Protein AF-A0A158R1Z3-F1 (afdb_monomer)

Secondary structure (DSSP, 8-state):
-PPPEETTPBPSS-S-SSEEEES----SGGGS--EEETTEEE-SS--HHHHHHHHHTTT-EEEEETB-TTSBB--EE--HHHHHHHHHHHHHHHHTSBSPPPGGGEEEEEEEEE-SS-TT-PPPP----------------PPPP-------------------------EEEEEEEE---TTPPTT---B-TTS--EEEETTEEEEPPHHHHHHHHH-GGG--

pLDDT: mean 70.3, std 24.37, range [23.16, 95.69]

Solvent-accessible surface area (backbone atoms only — not comparable to full-atom values): 13816 Å² total; per-residue (Å²): 134,82,85,78,45,47,42,74,39,68,55,99,60,70,73,32,66,47,33,43,56,30,82,64,86,40,35,36,70,89,66,51,71,80,45,75,57,90,94,44,81,43,63,97,67,78,33,46,36,50,54,52,20,3,20,67,56,42,83,8,31,34,39,37,28,19,20,42,89,87,30,36,30,60,29,38,73,40,44,72,68,56,51,53,51,50,53,49,49,43,50,53,35,38,63,52,18,44,63,60,62,62,67,88,37,57,46,78,46,78,43,67,35,45,45,86,91,51,73,81,77,56,77,77,76,83,76,70,83,80,74,93,74,86,84,86,88,88,85,90,82,86,84,83,89,76,90,80,84,81,88,83,85,93,90,86,80,89,78,87,92,79,87,84,87,81,92,71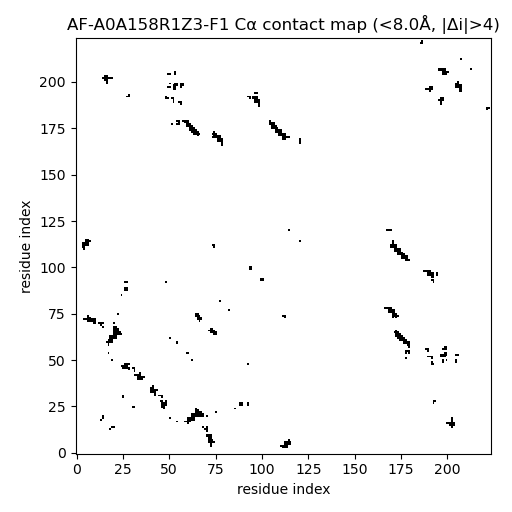,57,51,26,28,26,39,40,37,39,37,60,51,61,99,80,63,71,75,74,74,66,42,19,20,70,84,69,48,40,26,30,54,53,95,48,36,76,41,72,62,52,71,70,58,54,51,46,61,77,64,46,75,86,58,76,120

Nearest PDB structures (foldseek):
  7lrd-assembly1_A  TM=6.005E-01  e=4.348E-05  Homo sapiens
  7eg0-assembly1_B  TM=5.518E-01  e=1.571E-03  Homo sapiens
  7dpi-assembly1_D  TM=2.329E-01  e=2.187E+00  Plasmodium falciparum

Radius of gyration: 22.52 Å; Cα contacts (8 Å, |Δi|>4): 328; chains: 1; bounding box: 66×54×53 Å

Sequence (224 aa):
MSEVLIAGSRCSSDENELIEFKMHLKNSLNEVPRRRDGNVVVRHMQPLSQTICAFLNTDGGRIYIGVEDSGIVRGIPLTHSMKEHYLASLSECLYLFDPKVPPELIQVAFLTVKDPNDPDKRPIPQFSSYTDEENGVIARGQEPLFHTSRRTSTLMTQIPNYLFFSANSITSLVHKSAFVLPNREKGVLYRNDEGLVYFRRHGSNKMMPLSDLLAHYSTPYLRR

Foldseek 3Di:
DDDAAAAQDADPDAFWLAEAEEADLAADPVSFDWDDDPPDTDTPDDHCLLVQLQQLQDQWHKYKHQADNRRGHHFDFDDPVRVVVSVVSNQVQQCLKVVRDDPVQKDKDWHFYDYPVCNVLDDDDPPDDDDDDDDDDDDDDDDDDDDDDDDDDDDDDDDDDDDDDDDRGGRIIMMMTRHDDPPPQFLDRMATSVRWHWHRDGSDIDTDDPVRVVVSVVDPVRPD

InterPro domains:
  IPR007421 Schlafen, AlbA_2 domain [PF04326] (15-110)
  IPR029684 Schlafen family [PTHR12155] (8-204)
  IPR038461 Schlafen, AlbA_2 domain superfamily [G3DSA:3.30.950.30] (2-114)

Organism: Nippostrongylus brasiliensis (NCBI:txid27835)

Structure (mmCIF, N/CA/C/O backbone):
data_AF-A0A158R1Z3-F1
#
_entry.id   AF-A0A158R1Z3-F1
#
loop_
_atom_site.group_PDB
_atom_site.id
_atom_site.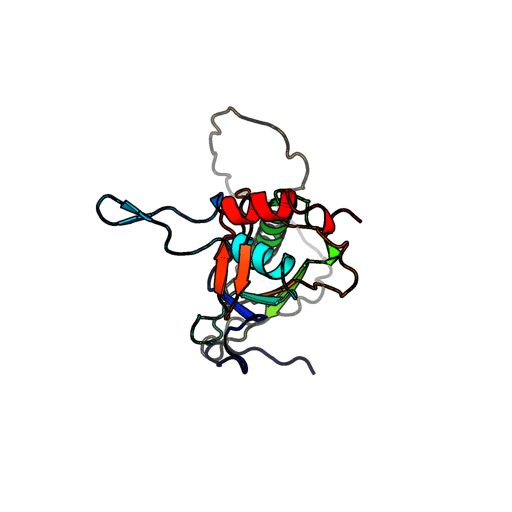type_symbol
_atom_site.label_atom_id
_atom_site.label_alt_id
_atom_site.label_comp_id
_atom_site.label_asym_id
_atom_site.label_entity_id
_atom_site.label_seq_id
_atom_site.pdbx_PDB_ins_code
_atom_site.Cartn_x
_atom_site.Cartn_y
_atom_site.Cartn_z
_atom_site.occupancy
_atom_site.B_iso_or_equiv
_atom_site.auth_seq_id
_atom_site.auth_comp_id
_atom_site.auth_asym_id
_atom_site.auth_atom_id
_atom_site.pdbx_PDB_model_num
ATOM 1 N N . MET A 1 1 ? 24.813 -15.825 -2.733 1.00 33.16 1 MET A N 1
ATOM 2 C CA . MET A 1 1 ? 24.590 -15.134 -4.022 1.00 33.16 1 MET A CA 1
ATOM 3 C C . MET A 1 1 ? 23.228 -14.471 -3.938 1.00 33.16 1 MET A C 1
ATOM 5 O O . MET A 1 1 ? 22.320 -15.119 -3.437 1.00 33.16 1 MET A O 1
ATOM 9 N N . SER A 1 2 ? 23.085 -13.208 -4.336 1.00 46.97 2 SER A N 1
ATOM 10 C CA . SER A 1 2 ? 21.768 -12.572 -4.444 1.00 46.97 2 SER A CA 1
ATOM 11 C C . SER A 1 2 ? 21.090 -13.023 -5.737 1.00 46.97 2 SER A C 1
ATOM 13 O O . SER A 1 2 ? 21.695 -12.949 -6.807 1.00 46.97 2 SER A O 1
ATOM 15 N N . GLU A 1 3 ? 19.846 -13.492 -5.645 1.00 58.19 3 GLU A N 1
ATOM 16 C CA . GLU A 1 3 ? 19.035 -13.745 -6.835 1.00 58.19 3 GLU A CA 1
ATOM 17 C C . GLU A 1 3 ? 18.779 -12.427 -7.571 1.00 58.19 3 GLU A C 1
ATOM 19 O O . GLU A 1 3 ? 18.458 -11.398 -6.971 1.00 58.19 3 GLU A O 1
ATOM 24 N N . VAL A 1 4 ? 18.961 -12.453 -8.888 1.00 68.75 4 VAL A N 1
ATOM 25 C CA . VAL A 1 4 ? 18.754 -11.295 -9.755 1.00 68.75 4 VAL A CA 1
ATOM 26 C C . VAL A 1 4 ? 17.350 -11.387 -10.331 1.00 68.75 4 VAL A C 1
ATOM 28 O O . VAL A 1 4 ? 17.056 -12.309 -11.086 1.00 68.75 4 VAL A O 1
ATOM 31 N N . LEU A 1 5 ? 16.495 -10.418 -10.008 1.00 81.38 5 LEU A N 1
ATOM 32 C CA . LEU A 1 5 ? 15.163 -10.315 -10.600 1.00 81.38 5 LEU A CA 1
ATOM 33 C C . LEU A 1 5 ? 15.266 -9.849 -12.058 1.00 81.38 5 LEU A C 1
ATOM 35 O O . LEU A 1 5 ? 16.029 -8.931 -12.370 1.00 81.38 5 LEU A O 1
ATOM 39 N N . ILE A 1 6 ? 14.483 -10.468 -12.943 1.00 85.19 6 ILE A N 1
ATOM 40 C CA . ILE A 1 6 ? 14.511 -10.232 -14.393 1.00 85.19 6 ILE A CA 1
ATOM 41 C C . ILE A 1 6 ? 13.123 -9.768 -14.856 1.00 85.19 6 ILE A C 1
ATOM 43 O O . ILE A 1 6 ? 12.117 -10.407 -14.542 1.00 85.19 6 ILE A O 1
ATOM 47 N N . ALA A 1 7 ? 13.050 -8.668 -15.605 1.00 86.31 7 ALA A N 1
ATOM 48 C CA . ALA A 1 7 ? 11.796 -8.174 -16.168 1.00 86.31 7 ALA A CA 1
ATOM 49 C C . ALA A 1 7 ? 11.230 -9.179 -17.186 1.00 86.31 7 ALA A C 1
ATOM 51 O O . ALA A 1 7 ? 11.967 -9.778 -17.967 1.00 86.31 7 ALA A O 1
ATOM 52 N N . GLY A 1 8 ? 9.913 -9.381 -17.162 1.00 86.38 8 GLY A N 1
ATOM 53 C CA . GLY A 1 8 ? 9.221 -10.405 -17.945 1.00 86.38 8 GLY A CA 1
ATOM 54 C C . GLY A 1 8 ? 9.266 -11.817 -17.350 1.00 86.38 8 GLY A C 1
ATOM 55 O O . GLY A 1 8 ? 8.550 -12.683 -17.846 1.00 86.38 8 GLY A O 1
ATOM 56 N N . SER A 1 9 ? 10.040 -12.069 -16.285 1.00 89.12 9 SER A N 1
ATOM 57 C CA . SER A 1 9 ? 9.949 -13.345 -15.562 1.00 89.12 9 SER A CA 1
ATOM 58 C C . SER A 1 9 ? 8.671 -13.419 -14.722 1.00 89.12 9 SER A C 1
ATOM 60 O O . SER A 1 9 ? 8.123 -12.395 -14.307 1.00 89.12 9 SER A O 1
ATOM 62 N N . ARG A 1 10 ? 8.190 -14.640 -14.475 1.00 89.81 10 ARG A N 1
ATOM 63 C CA . ARG A 1 10 ? 7.048 -14.913 -13.598 1.00 89.81 10 ARG A CA 1
ATOM 64 C C . ARG A 1 10 ? 7.535 -15.234 -12.183 1.00 89.81 10 ARG A C 1
ATOM 66 O O . ARG A 1 10 ? 8.496 -15.982 -12.021 1.00 89.81 10 ARG A O 1
ATOM 73 N N . CYS A 1 11 ? 6.861 -14.692 -11.171 1.00 86.38 11 CYS A N 1
ATOM 74 C CA . CYS A 1 11 ? 7.070 -15.042 -9.770 1.00 86.38 11 CYS A CA 1
ATOM 75 C C . CYS A 1 11 ? 6.794 -16.534 -9.513 1.00 86.38 11 CYS A C 1
ATOM 77 O O . CYS A 1 11 ? 5.906 -17.130 -10.113 1.00 86.38 11 CYS A O 1
ATOM 79 N N . SER A 1 12 ? 7.532 -17.136 -8.579 1.00 84.06 12 SER A N 1
ATOM 80 C CA . SER A 1 12 ? 7.348 -18.535 -8.156 1.00 84.06 12 SER A CA 1
ATOM 81 C C . SER A 1 12 ? 6.109 -18.774 -7.281 1.00 84.06 12 SER A C 1
ATOM 83 O O . SER A 1 12 ? 5.797 -19.921 -6.968 1.00 84.06 12 SER A O 1
ATOM 85 N N . SER A 1 13 ? 5.409 -17.704 -6.901 1.00 82.19 13 SER A N 1
ATOM 86 C CA . SER A 1 13 ? 4.187 -17.715 -6.100 1.00 82.19 13 SER A CA 1
ATOM 87 C C . SER A 1 13 ? 3.169 -16.758 -6.712 1.00 82.19 13 SER A C 1
ATOM 89 O O . SER A 1 13 ? 3.557 -15.694 -7.192 1.00 82.19 13 SER A O 1
ATOM 91 N N . ASP A 1 14 ? 1.887 -17.104 -6.626 1.00 88.62 14 ASP A N 1
ATOM 92 C CA . ASP A 1 14 ? 0.766 -16.218 -6.960 1.00 88.62 14 ASP A CA 1
ATOM 93 C C . ASP A 1 14 ? 0.293 -15.419 -5.722 1.00 88.62 14 ASP A C 1
ATOM 95 O O . ASP A 1 14 ? 0.696 -15.709 -4.586 1.00 88.62 14 ASP A O 1
ATOM 99 N N . GLU A 1 15 ? -0.580 -14.423 -5.921 1.00 88.62 15 GLU A N 1
ATOM 100 C CA . GLU A 1 15 ? -1.238 -13.692 -4.826 1.00 88.62 15 GLU A CA 1
ATOM 101 C C . GLU A 1 15 ? -2.027 -14.632 -3.899 1.00 88.62 15 GLU A C 1
ATOM 103 O O . GLU A 1 15 ? -2.655 -15.598 -4.335 1.00 88.62 15 GLU A O 1
ATOM 108 N N . ASN A 1 16 ? -1.997 -14.358 -2.592 1.00 89.62 16 ASN A N 1
ATOM 109 C CA . ASN A 1 16 ? -2.648 -15.187 -1.574 1.00 89.62 16 ASN A CA 1
ATOM 110 C C . ASN A 1 16 ? -2.875 -14.405 -0.258 1.00 89.62 16 ASN A C 1
ATOM 112 O O . ASN A 1 16 ? -2.803 -13.174 -0.222 1.00 89.62 16 ASN A O 1
ATOM 116 N N . GLU A 1 17 ? -3.174 -15.107 0.841 1.00 88.75 17 GLU A N 1
ATOM 117 C CA . GLU A 1 17 ? -3.363 -14.511 2.178 1.00 88.75 17 GLU A CA 1
ATOM 118 C C . GLU A 1 17 ? -2.126 -13.741 2.686 1.00 88.75 17 GLU A C 1
ATOM 120 O O . GLU A 1 17 ? -2.265 -12.861 3.522 1.00 88.75 17 GLU A O 1
ATOM 125 N N . LEU A 1 18 ? -0.923 -14.024 2.176 1.00 88.69 18 LEU A N 1
ATOM 126 C CA . LEU A 1 18 ? 0.339 -13.422 2.627 1.00 88.69 18 LEU A CA 1
ATOM 127 C C . LEU A 1 18 ? 1.103 -12.687 1.512 1.00 88.69 18 LEU A C 1
ATOM 129 O O . LEU A 1 18 ? 2.172 -12.135 1.775 1.00 88.69 18 LEU A O 1
ATOM 133 N N . ILE A 1 19 ? 0.596 -12.682 0.275 1.00 89.75 19 ILE A N 1
ATOM 134 C CA . ILE A 1 19 ? 1.242 -12.064 -0.895 1.00 89.75 19 ILE A CA 1
ATOM 135 C C . ILE A 1 19 ? 0.225 -11.224 -1.668 1.00 89.75 19 ILE A C 1
ATOM 137 O O . ILE A 1 19 ? -0.848 -11.712 -2.017 1.00 89.75 19 ILE A O 1
ATOM 141 N N . GLU A 1 20 ? 0.600 -9.980 -1.957 1.00 92.81 20 GLU A N 1
ATOM 142 C CA . GLU A 1 20 ? -0.105 -9.030 -2.821 1.00 92.81 20 GLU A CA 1
ATOM 143 C C . GLU A 1 20 ? 0.854 -8.501 -3.900 1.00 92.81 20 GLU A C 1
ATOM 145 O O . GLU A 1 20 ? 1.995 -8.128 -3.605 1.00 92.81 20 GLU A O 1
ATOM 150 N N . PHE A 1 21 ? 0.370 -8.386 -5.132 1.00 92.38 21 PHE A N 1
ATOM 151 C CA . PHE A 1 21 ? 1.029 -7.748 -6.263 1.00 92.38 21 PHE A CA 1
ATOM 152 C C . PHE A 1 21 ? 0.354 -6.415 -6.600 1.00 92.38 21 PHE A C 1
ATOM 154 O O . PHE A 1 21 ? -0.862 -6.240 -6.478 1.00 92.38 21 PHE A O 1
ATOM 161 N N . LYS A 1 22 ? 1.167 -5.414 -6.954 1.00 91.94 22 LYS A N 1
ATOM 162 C CA . LYS A 1 22 ? 0.696 -4.067 -7.304 1.00 91.94 22 LYS A CA 1
ATOM 163 C C . LYS A 1 22 ? 1.577 -3.442 -8.375 1.00 91.94 22 LYS A C 1
ATOM 165 O O . LYS A 1 22 ? 2.798 -3.514 -8.310 1.00 91.94 22 LYS A O 1
ATOM 170 N N . MET A 1 23 ? 0.965 -2.694 -9.290 1.00 91.38 23 MET A N 1
ATOM 171 C CA . MET A 1 23 ? 1.669 -1.922 -10.328 1.00 91.38 23 MET A CA 1
ATOM 172 C C . MET A 1 23 ? 1.723 -0.407 -10.046 1.00 91.38 23 MET A C 1
ATOM 174 O O . MET A 1 23 ? 1.973 0.389 -10.948 1.00 91.38 23 MET A O 1
ATOM 178 N N . HIS A 1 24 ? 1.505 0.022 -8.796 1.00 91.50 24 HIS A N 1
ATOM 179 C CA . HIS A 1 24 ? 1.566 1.433 -8.397 1.00 91.50 24 HIS A CA 1
ATOM 180 C C . HIS A 1 24 ? 2.157 1.641 -6.998 1.00 91.50 24 HIS A C 1
ATOM 182 O O . HIS A 1 24 ? 2.068 0.783 -6.127 1.00 91.50 24 HIS A O 1
ATOM 188 N N . LEU A 1 25 ? 2.680 2.847 -6.765 1.00 90.94 25 LEU A N 1
ATOM 189 C CA . LEU A 1 25 ? 3.318 3.265 -5.507 1.00 90.94 25 LEU A CA 1
ATOM 190 C C . LEU A 1 25 ? 2.399 4.083 -4.584 1.00 90.94 25 LEU A C 1
ATOM 192 O O . LEU A 1 25 ? 2.864 4.617 -3.587 1.00 90.94 25 LEU A O 1
ATOM 196 N N . LYS A 1 26 ? 1.116 4.231 -4.941 1.00 94.12 26 LYS A N 1
ATOM 197 C CA . LYS A 1 26 ? 0.169 5.115 -4.244 1.00 94.12 26 LYS A CA 1
ATOM 198 C C . LYS A 1 26 ? -0.170 4.606 -2.843 1.00 94.12 26 LYS A C 1
ATOM 200 O O . LYS A 1 26 ? -0.952 3.665 -2.720 1.00 94.12 26 LYS A O 1
ATOM 205 N N . ASN A 1 27 ? 0.420 5.211 -1.812 1.00 94.25 27 ASN A N 1
ATOM 206 C CA . ASN A 1 27 ? 0.295 4.742 -0.432 1.00 94.25 27 ASN A CA 1
ATOM 207 C C . ASN A 1 27 ? -1.067 5.100 0.162 1.00 94.25 27 ASN A C 1
ATOM 209 O O . ASN A 1 27 ? -1.794 4.199 0.578 1.00 94.25 27 ASN A O 1
ATOM 213 N N . SER A 1 28 ? -1.412 6.388 0.138 1.00 94.44 28 SER A N 1
ATOM 214 C CA . SER A 1 28 ? -2.628 6.949 0.744 1.00 94.44 28 SER A CA 1
ATOM 215 C C . SER A 1 28 ? -3.740 7.220 -0.276 1.00 94.44 28 SER A C 1
ATOM 217 O O . SER A 1 28 ? -3.489 7.431 -1.468 1.00 94.44 28 SER A O 1
ATOM 219 N N . LEU A 1 29 ? -4.989 7.306 0.191 1.00 91.69 29 LEU A N 1
ATOM 220 C CA . LEU A 1 29 ? -6.171 7.546 -0.645 1.00 91.69 29 LEU A CA 1
ATOM 221 C C . LEU A 1 29 ? -6.086 8.852 -1.459 1.00 91.69 29 LEU A C 1
ATOM 223 O O . LEU A 1 29 ? -6.573 8.927 -2.593 1.00 91.69 29 LEU A O 1
ATOM 227 N N . ASN A 1 30 ? -5.473 9.883 -0.877 1.00 90.31 30 ASN A N 1
ATOM 228 C CA . ASN A 1 30 ? -5.308 11.200 -1.497 1.00 90.31 30 ASN A CA 1
ATOM 229 C C . ASN A 1 30 ? -4.333 11.187 -2.685 1.00 90.31 30 ASN A C 1
ATOM 231 O O . ASN A 1 30 ? -4.395 12.071 -3.536 1.00 90.31 30 ASN A O 1
ATOM 235 N N . GLU A 1 31 ? -3.478 10.169 -2.792 1.00 91.88 31 GLU A N 1
ATOM 236 C CA . GLU A 1 31 ? -2.556 10.012 -3.917 1.00 91.88 31 GLU A CA 1
ATOM 237 C C . GLU A 1 31 ? -3.180 9.262 -5.108 1.00 91.88 31 GLU A C 1
ATOM 239 O O . GLU A 1 31 ? -2.589 9.230 -6.195 1.00 91.88 31 GLU A O 1
ATOM 244 N N . VAL A 1 32 ? -4.349 8.637 -4.907 1.00 90.31 32 VAL A N 1
ATOM 245 C CA . VAL A 1 32 ? -5.068 7.863 -5.925 1.00 90.31 32 VAL A CA 1
ATOM 246 C C . VAL A 1 32 ? -5.953 8.798 -6.761 1.00 90.31 32 VAL A C 1
ATOM 248 O O . VAL A 1 32 ? -6.937 9.342 -6.243 1.00 90.31 32 VAL A O 1
ATOM 251 N N . PRO A 1 33 ? -5.666 8.971 -8.067 1.00 86.75 33 PRO A N 1
ATOM 252 C CA . PRO A 1 33 ? -6.410 9.897 -8.908 1.00 86.75 33 PRO A CA 1
ATOM 253 C C . PRO A 1 33 ? -7.857 9.432 -9.096 1.00 86.75 33 PRO A C 1
ATOM 255 O O . PRO A 1 33 ? -8.127 8.283 -9.450 1.00 86.75 33 PRO A O 1
ATOM 258 N N . ARG A 1 34 ? -8.796 10.362 -8.912 1.00 86.00 34 ARG A N 1
ATOM 259 C CA . ARG A 1 34 ? -10.200 10.172 -9.288 1.00 86.00 34 ARG A CA 1
ATOM 260 C C . ARG A 1 34 ? -10.329 10.305 -10.805 1.00 86.00 34 ARG A C 1
ATOM 262 O O . ARG A 1 34 ? -9.799 11.256 -11.378 1.00 86.00 34 ARG A O 1
ATOM 269 N N . ARG A 1 35 ? -11.047 9.389 -11.454 1.00 82.56 35 ARG A N 1
ATOM 270 C CA . ARG A 1 35 ? -11.423 9.493 -12.874 1.00 82.56 35 ARG A CA 1
ATOM 271 C C . ARG A 1 35 ? -12.938 9.574 -13.004 1.00 82.56 35 ARG A C 1
ATOM 273 O O . ARG A 1 35 ? -13.659 9.126 -12.119 1.00 82.56 35 ARG A O 1
ATOM 280 N N . ARG A 1 36 ? -13.420 10.181 -14.087 1.00 84.56 36 ARG A N 1
ATOM 281 C CA . ARG A 1 36 ? -14.842 10.184 -14.439 1.00 84.56 36 ARG A CA 1
ATOM 282 C C . ARG A 1 36 ? -15.076 9.092 -15.478 1.00 84.56 36 ARG A C 1
ATOM 284 O O . ARG A 1 36 ? -14.419 9.109 -16.514 1.00 84.56 36 ARG A O 1
ATOM 291 N N . ASP A 1 37 ? -16.007 8.197 -15.188 1.00 82.25 37 ASP A N 1
ATOM 292 C CA . ASP A 1 37 ? -16.514 7.179 -16.101 1.00 82.25 37 ASP A CA 1
ATOM 293 C C . ASP A 1 37 ? -18.008 7.456 -16.326 1.00 82.25 37 ASP A C 1
ATOM 295 O O . ASP A 1 37 ? -18.827 7.353 -15.407 1.00 82.25 37 ASP A O 1
ATOM 299 N N . GLY A 1 38 ? -18.343 7.980 -17.507 1.00 85.94 38 GLY A N 1
ATOM 300 C CA . GLY A 1 38 ? -19.650 8.581 -17.781 1.00 85.94 38 GLY A CA 1
ATOM 301 C C . GLY A 1 38 ? -20.018 9.669 -16.761 1.00 85.94 38 GLY A C 1
ATOM 302 O O . GLY A 1 38 ? -19.379 10.719 -16.694 1.00 85.94 38 GLY A O 1
ATOM 303 N N . ASN A 1 39 ? -21.046 9.405 -15.950 1.00 88.06 39 ASN A N 1
ATOM 304 C CA . ASN A 1 39 ? -21.514 10.296 -14.879 1.00 88.06 39 ASN A CA 1
ATOM 305 C C . ASN A 1 39 ? -20.983 9.924 -13.479 1.00 88.06 39 ASN A C 1
ATOM 307 O O . ASN A 1 39 ? -21.276 10.627 -12.513 1.00 88.06 39 ASN A O 1
ATOM 311 N N . VAL A 1 40 ? -20.210 8.842 -13.346 1.00 83.88 40 VAL A N 1
ATOM 312 C CA . VAL A 1 40 ? -19.710 8.332 -12.061 1.00 83.88 40 VAL A CA 1
ATOM 313 C C . VAL A 1 40 ? -18.251 8.741 -11.865 1.00 83.88 40 VAL A C 1
ATOM 315 O O . VAL A 1 40 ? -17.458 8.756 -12.805 1.00 83.88 40 VAL A O 1
ATOM 318 N N . VAL A 1 41 ? -17.869 9.080 -10.632 1.00 80.19 41 VAL A N 1
ATOM 319 C CA . VAL A 1 41 ? -16.462 9.288 -10.267 1.00 80.19 41 VAL A CA 1
ATOM 320 C C . VAL A 1 41 ? -15.920 7.997 -9.662 1.00 80.19 41 VAL A C 1
ATOM 322 O O . VAL A 1 41 ? -16.357 7.580 -8.593 1.00 80.19 41 VAL A O 1
ATOM 325 N N . VAL A 1 42 ? -14.961 7.377 -10.345 1.00 80.44 42 VAL A N 1
ATOM 326 C CA . VAL A 1 42 ? -14.385 6.070 -10.011 1.00 80.44 42 VAL A CA 1
ATOM 327 C C . VAL A 1 42 ? -12.899 6.174 -9.658 1.00 80.44 42 VAL A C 1
ATOM 329 O O . VAL A 1 42 ? -12.205 7.140 -9.996 1.00 80.44 42 VAL A O 1
ATOM 332 N N . ARG A 1 43 ? -12.392 5.142 -8.980 1.00 81.25 43 ARG A N 1
ATOM 333 C CA . ARG A 1 43 ? -10.962 4.866 -8.803 1.00 81.25 43 ARG A CA 1
ATOM 334 C C . ARG A 1 43 ? -10.696 3.467 -9.352 1.00 81.25 43 ARG A C 1
ATOM 336 O O . ARG A 1 43 ? -11.345 2.524 -8.921 1.00 81.25 43 ARG A O 1
ATOM 343 N N . HIS A 1 44 ? -9.746 3.336 -10.275 1.00 81.62 44 HIS A N 1
ATOM 344 C CA . HIS A 1 44 ? -9.374 2.038 -10.865 1.00 81.62 44 HIS A CA 1
ATOM 345 C C . HIS A 1 44 ? -8.277 1.300 -10.075 1.00 81.62 44 HIS A C 1
ATOM 347 O O . HIS A 1 44 ? -7.826 0.244 -10.497 1.00 81.62 44 HIS A O 1
ATOM 353 N N . MET A 1 45 ? -7.816 1.866 -8.957 1.00 88.00 45 MET A N 1
ATOM 354 C CA . MET A 1 45 ? -6.833 1.256 -8.061 1.00 88.00 45 MET A CA 1
ATOM 355 C C . MET A 1 45 ? -7.194 1.568 -6.607 1.00 88.00 45 MET A C 1
ATOM 357 O O . MET A 1 45 ? -7.786 2.614 -6.323 1.00 88.00 45 MET A O 1
ATOM 361 N N . GLN A 1 46 ? -6.822 0.669 -5.701 1.00 91.19 46 GLN A N 1
ATOM 362 C CA . GLN A 1 46 ? -6.915 0.865 -4.254 1.00 91.19 46 GLN A CA 1
ATOM 363 C C . GLN A 1 46 ? -5.577 1.406 -3.730 1.00 91.19 46 GLN A C 1
ATOM 365 O O . GLN A 1 46 ? -4.533 0.976 -4.221 1.00 91.19 46 GLN A O 1
ATOM 370 N N . PRO A 1 47 ? -5.560 2.337 -2.760 1.00 94.62 47 PRO A N 1
ATOM 371 C CA . PRO A 1 47 ? -4.314 2.755 -2.127 1.00 94.62 47 PRO A CA 1
ATOM 372 C C . PRO A 1 47 ? -3.691 1.581 -1.362 1.00 94.62 47 PRO A C 1
ATOM 374 O O . PRO A 1 47 ? -4.401 0.726 -0.823 1.00 94.62 47 PRO A O 1
ATOM 377 N N . LEU A 1 48 ? -2.358 1.542 -1.289 1.00 94.56 48 LEU A N 1
ATOM 378 C CA . LEU A 1 48 ? -1.640 0.467 -0.596 1.00 94.56 48 LEU A CA 1
ATOM 379 C C . LEU A 1 48 ? -2.033 0.384 0.887 1.00 94.56 48 LEU A C 1
ATOM 381 O O . LEU A 1 48 ? -1.968 -0.698 1.467 1.00 94.56 48 LEU A O 1
ATOM 385 N N . SER A 1 49 ? -2.489 1.488 1.490 1.00 95.44 49 SER A N 1
ATOM 386 C CA . SER A 1 49 ? -2.971 1.546 2.873 1.00 95.44 49 SER A CA 1
ATOM 387 C C . SER A 1 49 ? -4.044 0.503 3.204 1.00 95.44 49 SER A C 1
ATOM 389 O O . SER A 1 49 ? -4.045 -0.019 4.319 1.00 95.44 49 SER A O 1
ATOM 391 N N . GLN A 1 50 ? -4.894 0.118 2.245 1.00 95.69 50 GLN A N 1
ATOM 392 C CA . GLN A 1 50 ? -5.907 -0.926 2.444 1.00 95.69 50 GLN A CA 1
ATOM 393 C C . GLN A 1 50 ? -5.258 -2.306 2.625 1.00 95.69 50 GLN A C 1
ATOM 395 O O . GLN A 1 50 ? -5.582 -3.009 3.580 1.00 95.69 50 GLN A O 1
ATOM 400 N N . THR A 1 51 ? -4.281 -2.669 1.783 1.00 94.38 51 THR A N 1
ATOM 401 C CA . THR A 1 51 ? -3.508 -3.918 1.942 1.00 94.38 51 THR A CA 1
ATOM 402 C C . THR A 1 51 ? -2.642 -3.882 3.206 1.00 94.38 51 THR A C 1
ATOM 404 O O . THR A 1 51 ? -2.527 -4.880 3.910 1.00 94.38 51 THR A O 1
ATOM 407 N N . ILE A 1 52 ? -2.060 -2.726 3.541 1.00 93.12 52 ILE A N 1
ATOM 408 C CA . ILE A 1 52 ? -1.241 -2.546 4.750 1.00 93.12 52 ILE A CA 1
ATOM 409 C C . ILE A 1 52 ? -2.087 -2.766 6.011 1.00 93.12 52 ILE A C 1
ATOM 411 O O . ILE A 1 52 ? -1.676 -3.505 6.900 1.00 93.12 52 ILE A O 1
ATOM 415 N N . CYS A 1 53 ? -3.276 -2.164 6.071 1.00 94.00 53 CYS A N 1
ATOM 416 C CA . CYS A 1 53 ? -4.245 -2.355 7.148 1.00 94.00 53 CYS A CA 1
ATOM 417 C C . CYS A 1 53 ? -4.725 -3.813 7.224 1.00 94.00 53 CYS A C 1
ATOM 419 O O . CYS A 1 53 ? -4.711 -4.396 8.307 1.00 94.00 53 CYS A O 1
ATOM 421 N N . ALA A 1 54 ? -5.045 -4.423 6.075 1.00 92.56 54 ALA A N 1
ATOM 422 C CA . ALA A 1 54 ? -5.430 -5.828 5.983 1.00 92.56 54 ALA A CA 1
ATOM 423 C C . ALA A 1 54 ? -4.372 -6.760 6.587 1.00 92.56 54 ALA A C 1
ATOM 425 O O . ALA A 1 54 ? -4.709 -7.534 7.477 1.00 92.56 54 ALA A O 1
ATOM 426 N N . PHE A 1 55 ? -3.108 -6.640 6.162 1.00 91.38 55 PHE A N 1
ATOM 427 C CA . PHE A 1 55 ? -2.001 -7.450 6.678 1.00 91.38 55 PHE A CA 1
ATOM 428 C C . PHE A 1 55 ? -1.683 -7.167 8.145 1.00 91.38 55 PHE A C 1
ATOM 430 O O . PHE A 1 55 ? -1.426 -8.108 8.890 1.00 91.38 55 PHE A O 1
ATOM 437 N N . LEU A 1 56 ? -1.723 -5.904 8.592 1.00 88.81 56 LEU A N 1
ATOM 438 C CA . LEU A 1 56 ? -1.540 -5.583 10.010 1.00 88.81 56 LEU A CA 1
ATOM 439 C C . LEU A 1 56 ? -2.577 -6.301 10.876 1.00 88.81 56 LEU A C 1
ATOM 441 O O . LEU A 1 56 ? -2.212 -6.789 11.940 1.00 88.81 56 LEU A O 1
ATOM 445 N N . ASN A 1 57 ? -3.839 -6.356 10.441 1.00 89.88 57 ASN A N 1
ATOM 446 C CA . ASN A 1 57 ? -4.957 -6.959 11.174 1.00 89.88 57 ASN A CA 1
ATOM 447 C C . ASN A 1 57 ? -5.105 -8.483 10.992 1.00 89.88 57 ASN A C 1
ATOM 449 O O . ASN A 1 57 ? -6.028 -9.066 11.564 1.00 89.88 57 ASN A O 1
ATOM 453 N N . THR A 1 58 ? -4.213 -9.126 10.238 1.00 86.94 58 THR A N 1
ATOM 454 C CA . THR A 1 58 ? -4.143 -10.587 10.056 1.00 86.94 58 THR A CA 1
ATOM 455 C C . THR A 1 58 ? -2.720 -11.089 10.339 1.00 86.94 58 THR A C 1
ATOM 457 O O . THR A 1 58 ? -2.015 -10.497 11.152 1.00 86.94 58 THR A O 1
ATOM 460 N N . ASP A 1 59 ? -2.272 -12.165 9.690 1.00 84.19 59 ASP A N 1
ATOM 461 C CA . ASP A 1 59 ? -0.967 -12.805 9.926 1.00 84.19 59 ASP A CA 1
ATOM 462 C C . ASP A 1 59 ? 0.235 -12.061 9.294 1.00 84.19 59 ASP A C 1
ATOM 464 O O . ASP A 1 59 ? 1.304 -12.636 9.079 1.00 84.19 59 ASP A O 1
ATOM 468 N N . GLY A 1 60 ? 0.087 -10.772 8.972 1.00 86.69 60 GLY A N 1
ATOM 469 C CA . GLY A 1 60 ? 1.064 -10.022 8.185 1.00 86.69 60 GLY A CA 1
ATOM 470 C C . GLY A 1 60 ? 0.997 -10.357 6.696 1.00 86.69 60 GLY A C 1
ATOM 471 O O . GLY A 1 60 ? -0.028 -10.809 6.189 1.00 86.69 60 GLY A O 1
ATOM 472 N N . GLY A 1 61 ? 2.085 -10.085 5.975 1.00 87.44 61 GLY A N 1
ATOM 473 C CA . GLY A 1 61 ? 2.172 -10.365 4.543 1.00 87.44 61 GLY A CA 1
ATOM 474 C C . GLY A 1 61 ? 3.218 -9.530 3.809 1.00 87.44 61 GLY A C 1
ATOM 475 O O . GLY A 1 61 ? 3.991 -8.776 4.407 1.00 87.44 61 GLY A O 1
ATOM 476 N N . ARG A 1 62 ? 3.259 -9.681 2.486 1.00 88.25 62 ARG A N 1
ATOM 477 C CA . ARG A 1 62 ? 4.225 -9.049 1.583 1.00 88.25 62 ARG A CA 1
ATOM 478 C C . ARG A 1 62 ? 3.513 -8.405 0.402 1.00 88.25 62 ARG A C 1
ATOM 480 O O . ARG A 1 62 ? 2.727 -9.057 -0.275 1.00 88.25 62 ARG A O 1
ATOM 487 N N . ILE A 1 63 ? 3.820 -7.140 0.136 1.00 91.19 63 ILE A N 1
ATOM 488 C CA . ILE A 1 63 ? 3.403 -6.426 -1.072 1.00 91.19 63 ILE A CA 1
ATOM 489 C C . ILE A 1 63 ? 4.620 -6.319 -1.991 1.00 91.19 63 ILE A C 1
ATOM 491 O O . ILE A 1 63 ? 5.646 -5.763 -1.588 1.00 91.19 63 ILE A O 1
ATOM 495 N N . TYR A 1 64 ? 4.506 -6.818 -3.219 1.00 90.88 64 TYR A N 1
ATOM 496 C CA . TYR A 1 64 ? 5.511 -6.643 -4.264 1.00 90.88 64 TYR A CA 1
ATOM 497 C C . TYR A 1 64 ? 5.003 -5.633 -5.297 1.00 90.88 64 TYR A C 1
ATOM 499 O O . TYR A 1 64 ? 4.060 -5.891 -6.046 1.00 90.88 64 TYR A O 1
ATOM 507 N N . ILE A 1 65 ? 5.633 -4.459 -5.320 1.00 91.81 65 ILE A N 1
ATOM 508 C CA . ILE A 1 65 ? 5.252 -3.337 -6.175 1.00 91.81 65 ILE A CA 1
ATOM 509 C C . ILE A 1 65 ? 6.157 -3.304 -7.409 1.00 91.81 65 ILE A C 1
ATOM 511 O O . ILE A 1 65 ? 7.376 -3.178 -7.285 1.00 91.81 65 ILE A O 1
ATOM 515 N N . GLY A 1 66 ? 5.549 -3.383 -8.592 1.00 89.44 66 GLY A N 1
ATOM 516 C CA . GLY A 1 66 ? 6.194 -3.673 -9.872 1.00 89.44 66 GLY A CA 1
ATOM 517 C C . GLY A 1 66 ? 5.999 -5.125 -10.335 1.00 89.44 66 GLY A C 1
ATOM 518 O O . GLY A 1 66 ? 6.766 -5.590 -11.178 1.00 89.44 66 GLY A O 1
ATOM 519 N N . VAL A 1 67 ? 5.010 -5.839 -9.789 1.00 89.44 67 VAL A N 1
ATOM 520 C CA . VAL A 1 67 ? 4.523 -7.128 -10.309 1.00 89.44 67 VAL A CA 1
ATOM 521 C C . VAL A 1 67 ? 3.077 -6.936 -10.757 1.00 89.44 67 VAL A C 1
ATOM 523 O O . VAL A 1 67 ? 2.294 -6.294 -10.055 1.00 89.44 67 VAL A O 1
ATOM 526 N N . GLU A 1 68 ? 2.738 -7.460 -11.930 1.00 89.69 68 GLU A N 1
ATOM 527 C CA . GLU A 1 68 ? 1.353 -7.562 -12.394 1.00 89.69 68 GLU A CA 1
ATOM 528 C C . GLU A 1 68 ? 0.563 -8.586 -11.566 1.00 89.69 68 GLU A C 1
ATOM 530 O O . GLU A 1 68 ? 1.124 -9.573 -11.099 1.00 89.69 68 GLU A O 1
ATOM 535 N N . ASP A 1 69 ? -0.759 -8.437 -11.509 1.00 88.25 69 ASP A N 1
ATOM 536 C CA . ASP A 1 69 ? -1.704 -9.427 -10.961 1.00 88.25 69 ASP A CA 1
ATOM 537 C C . ASP A 1 69 ? -1.527 -10.825 -11.613 1.00 88.25 69 ASP A C 1
ATOM 539 O O . ASP A 1 69 ? -1.837 -11.861 -11.033 1.00 88.25 69 ASP A O 1
ATOM 543 N N .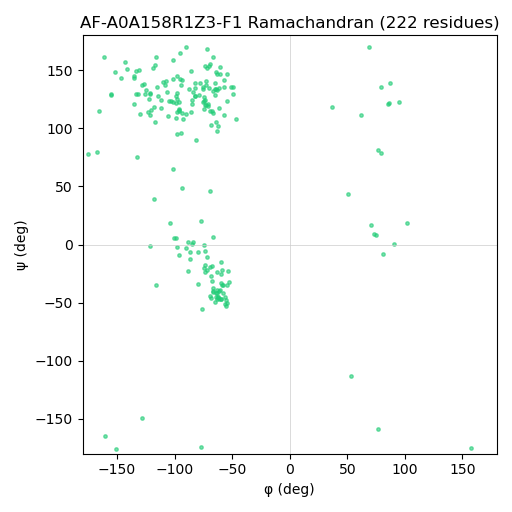 SER A 1 70 ? -0.957 -10.865 -12.825 1.00 88.62 70 SER A N 1
ATOM 544 C CA . SER A 1 70 ? -0.558 -12.067 -13.572 1.00 88.62 70 SER A CA 1
ATOM 545 C C . SER A 1 70 ? 0.711 -12.765 -13.039 1.00 88.62 70 SER A C 1
ATOM 547 O O . SER A 1 70 ? 1.170 -13.743 -13.640 1.00 88.62 70 SER A O 1
ATOM 549 N N . GLY A 1 71 ? 1.333 -12.240 -11.980 1.00 88.88 71 GLY A N 1
ATOM 550 C CA . GLY A 1 71 ? 2.617 -12.688 -11.440 1.00 88.88 71 GLY A CA 1
ATOM 551 C C . GLY A 1 71 ? 3.837 -12.312 -12.290 1.00 88.88 71 GLY A C 1
ATOM 552 O O . GLY A 1 71 ? 4.930 -12.806 -12.022 1.00 88.88 71 GLY A O 1
ATOM 553 N N . ILE A 1 72 ? 3.691 -11.481 -13.330 1.00 89.56 72 ILE A N 1
ATOM 554 C CA . ILE A 1 72 ? 4.812 -11.060 -14.186 1.00 89.56 72 ILE A CA 1
ATOM 555 C C . ILE A 1 72 ? 5.549 -9.864 -13.573 1.00 89.56 72 ILE A C 1
ATOM 557 O O . ILE A 1 72 ? 4.972 -8.802 -13.330 1.00 89.56 72 ILE A O 1
ATOM 561 N N . VAL A 1 73 ? 6.858 -10.018 -13.371 1.00 88.75 73 VAL A N 1
ATOM 562 C CA . VAL A 1 73 ? 7.749 -8.967 -12.868 1.00 88.75 73 VAL A CA 1
ATOM 563 C C . VAL A 1 73 ? 7.992 -7.926 -13.959 1.00 88.75 73 VAL A C 1
ATOM 565 O O . VAL A 1 73 ? 8.490 -8.241 -15.040 1.00 88.75 73 VAL A O 1
ATOM 568 N N . ARG A 1 74 ? 7.707 -6.658 -13.663 1.00 86.62 74 ARG A N 1
ATOM 569 C CA . ARG A 1 74 ? 8.034 -5.505 -14.522 1.00 86.62 74 ARG A CA 1
ATOM 570 C C . ARG A 1 74 ? 9.032 -4.551 -13.865 1.00 86.62 74 ARG A C 1
ATOM 572 O O . ARG A 1 74 ? 9.881 -3.984 -14.545 1.00 86.62 74 ARG A O 1
ATOM 579 N N . GLY A 1 75 ? 8.948 -4.400 -12.542 1.00 84.25 75 GLY A N 1
ATOM 580 C CA . GLY A 1 75 ? 9.578 -3.308 -11.801 1.00 84.25 75 GLY A CA 1
ATOM 581 C C . GLY A 1 75 ? 8.922 -1.953 -12.096 1.00 84.25 75 GLY A C 1
ATOM 582 O O . GLY A 1 75 ? 8.103 -1.820 -13.004 1.00 84.25 75 GLY A O 1
ATOM 583 N N . ILE A 1 76 ? 9.288 -0.926 -11.327 1.00 84.94 76 ILE A N 1
ATOM 584 C CA . ILE A 1 76 ? 8.911 0.468 -11.604 1.00 84.94 76 ILE A CA 1
ATOM 585 C C . ILE A 1 76 ? 10.195 1.299 -11.755 1.00 84.94 76 ILE A C 1
ATOM 587 O O . ILE A 1 76 ? 11.077 1.200 -10.897 1.00 84.94 76 ILE A O 1
ATOM 591 N N . PRO A 1 77 ? 10.357 2.107 -12.821 1.00 81.94 77 PRO A N 1
ATOM 592 C CA . PRO A 1 77 ? 11.501 3.008 -12.957 1.00 81.94 77 PRO A CA 1
ATOM 593 C C . PRO A 1 77 ? 11.527 4.026 -11.809 1.00 81.94 77 PRO A C 1
ATOM 595 O O . PRO A 1 77 ? 10.596 4.817 -11.666 1.00 81.94 77 PRO A O 1
ATOM 598 N N . LEU A 1 78 ? 12.582 4.008 -10.985 1.00 80.25 78 LEU A N 1
ATOM 599 C CA . LEU A 1 78 ? 12.725 4.907 -9.836 1.00 80.25 78 LEU A CA 1
ATOM 600 C C . LEU A 1 78 ? 14.134 5.497 -9.759 1.00 80.25 78 LEU A C 1
ATOM 602 O O . LEU A 1 78 ? 15.116 4.768 -9.601 1.00 80.25 78 LEU A O 1
ATOM 606 N N . THR A 1 79 ? 14.225 6.828 -9.805 1.00 83.69 79 THR A N 1
ATOM 607 C CA . THR A 1 79 ? 15.444 7.560 -9.425 1.00 83.69 79 THR A CA 1
ATOM 608 C C . THR A 1 79 ? 15.641 7.514 -7.906 1.00 83.69 79 THR A C 1
ATOM 610 O O . THR A 1 79 ? 14.733 7.133 -7.167 1.00 83.69 79 THR A O 1
ATOM 613 N N . HIS A 1 80 ? 16.815 7.925 -7.414 1.00 81.31 80 HIS A N 1
ATOM 614 C CA . HIS A 1 80 ? 17.083 7.989 -5.972 1.00 81.31 80 HIS A CA 1
ATOM 615 C C . HIS A 1 80 ? 16.055 8.866 -5.230 1.00 81.31 80 HIS A C 1
ATOM 617 O O . HIS A 1 80 ? 15.374 8.379 -4.332 1.00 81.31 80 HIS A O 1
ATOM 623 N N . SER A 1 81 ? 15.831 10.094 -5.708 1.00 86.50 81 SER A N 1
ATOM 624 C CA . SER A 1 81 ? 14.843 11.022 -5.139 1.00 86.50 81 SER A CA 1
ATOM 625 C C . SER A 1 81 ? 13.407 10.467 -5.152 1.00 86.50 81 SER A C 1
ATOM 627 O O . SER A 1 81 ? 12.656 10.668 -4.200 1.00 86.50 81 SER A O 1
ATOM 629 N N . MET A 1 82 ? 13.015 9.688 -6.172 1.00 87.00 82 MET A N 1
ATOM 630 C CA . MET A 1 82 ? 11.698 9.032 -6.176 1.00 87.00 82 MET A CA 1
ATOM 631 C C . MET A 1 82 ? 11.573 7.949 -5.091 1.00 87.00 82 MET A C 1
ATOM 633 O O . MET A 1 82 ? 10.477 7.744 -4.568 1.00 87.00 82 MET A O 1
ATOM 637 N N . LYS A 1 83 ? 12.670 7.264 -4.734 1.00 85.06 83 LYS A N 1
ATOM 638 C CA . LYS A 1 83 ? 12.692 6.288 -3.629 1.00 85.06 83 LYS A CA 1
ATOM 639 C C . LYS A 1 83 ? 12.533 6.989 -2.282 1.00 85.06 83 LYS A C 1
ATOM 641 O O . LYS A 1 83 ? 11.717 6.551 -1.477 1.00 85.06 83 LYS A O 1
ATOM 646 N N . GLU A 1 84 ? 13.243 8.095 -2.070 1.00 87.69 84 GLU A N 1
ATOM 647 C CA . GLU A 1 84 ? 13.112 8.928 -0.866 1.00 87.69 84 GLU A CA 1
ATOM 648 C C . GLU A 1 84 ? 11.696 9.502 -0.726 1.00 87.69 84 GLU A C 1
ATOM 650 O O . GLU A 1 84 ? 11.079 9.376 0.329 1.00 87.69 84 GLU A O 1
ATOM 655 N N . HIS A 1 85 ? 11.133 10.051 -1.808 1.00 91.50 85 HIS A N 1
ATOM 656 C CA . HIS A 1 85 ? 9.768 10.576 -1.810 1.00 91.50 85 HIS A CA 1
ATOM 657 C C . HIS A 1 85 ? 8.722 9.489 -1.508 1.00 91.50 85 HIS A C 1
ATOM 659 O O . HIS A 1 85 ? 7.794 9.731 -0.738 1.00 91.50 85 HIS A O 1
ATOM 665 N N . TYR A 1 86 ? 8.891 8.275 -2.046 1.00 92.06 86 TYR A N 1
ATOM 666 C CA . TYR A 1 86 ? 8.036 7.135 -1.698 1.00 92.06 86 TYR A CA 1
ATOM 667 C C . TYR A 1 86 ? 8.155 6.742 -0.216 1.00 92.06 86 TYR A C 1
ATOM 669 O O . TYR A 1 86 ? 7.136 6.478 0.419 1.00 92.06 86 TYR A O 1
ATOM 677 N N . LEU A 1 87 ? 9.366 6.727 0.356 1.00 89.69 87 LEU A N 1
ATOM 678 C CA . LEU A 1 87 ? 9.557 6.458 1.787 1.00 89.69 87 LEU A CA 1
ATOM 679 C C . LEU A 1 87 ? 8.901 7.539 2.661 1.00 89.69 87 LEU A C 1
ATOM 681 O O . LEU A 1 87 ? 8.283 7.204 3.670 1.00 89.69 87 LEU A O 1
ATOM 685 N N . ALA A 1 88 ? 8.977 8.810 2.259 1.00 91.94 88 ALA A N 1
ATOM 686 C CA . ALA A 1 88 ? 8.321 9.916 2.953 1.00 91.94 88 ALA A CA 1
ATOM 687 C C . ALA A 1 88 ? 6.783 9.803 2.906 1.00 91.94 88 ALA A C 1
ATOM 689 O O . ALA A 1 88 ? 6.147 9.843 3.957 1.00 91.94 88 ALA A O 1
ATOM 690 N N . SER A 1 89 ? 6.195 9.574 1.723 1.00 94.62 89 SER A N 1
ATOM 691 C CA . SER A 1 89 ? 4.745 9.345 1.555 1.00 94.62 89 SER A CA 1
ATOM 692 C C . SER A 1 89 ? 4.268 8.114 2.336 1.00 94.62 89 SER A C 1
ATOM 694 O O . SER A 1 89 ? 3.211 8.146 2.967 1.00 94.62 89 SER A O 1
ATOM 696 N N . LEU A 1 90 ? 5.064 7.040 2.371 1.00 91.38 90 LEU A N 1
ATOM 697 C CA . LEU A 1 90 ? 4.740 5.863 3.171 1.00 91.38 90 LEU A CA 1
ATOM 698 C C . LEU A 1 90 ? 4.794 6.161 4.678 1.00 91.38 90 LEU A C 1
ATOM 700 O O . LEU A 1 90 ? 3.931 5.691 5.414 1.00 91.38 90 LEU A O 1
ATOM 704 N N . SER A 1 91 ? 5.782 6.930 5.138 1.00 91.75 91 SER A N 1
ATOM 705 C CA . SER A 1 91 ? 5.894 7.346 6.542 1.00 91.75 91 SER A CA 1
ATOM 706 C C . SER A 1 91 ? 4.693 8.198 6.972 1.00 91.75 91 SER A C 1
ATOM 708 O O . SER A 1 91 ? 4.072 7.916 7.995 1.00 91.75 91 SER A O 1
ATOM 710 N N . GLU A 1 92 ? 4.292 9.169 6.143 1.00 93.31 92 GLU A N 1
ATOM 711 C CA . GLU A 1 92 ? 3.080 9.971 6.352 1.00 93.31 92 GLU A CA 1
ATOM 712 C C . GLU A 1 92 ? 1.819 9.093 6.388 1.00 93.31 92 GLU A C 1
ATOM 714 O O . GLU A 1 92 ? 1.027 9.192 7.323 1.00 93.31 92 GLU A O 1
ATOM 719 N N . CYS A 1 93 ? 1.671 8.168 5.433 1.00 93.50 93 CYS A N 1
ATOM 720 C CA . CYS A 1 93 ? 0.575 7.198 5.402 1.00 93.50 93 CYS A CA 1
ATOM 721 C C . CYS A 1 93 ? 0.476 6.403 6.717 1.00 93.50 93 CYS A C 1
ATOM 723 O O . CYS A 1 93 ? -0.589 6.351 7.323 1.00 93.50 93 CYS A O 1
ATOM 725 N N . LEU A 1 94 ? 1.587 5.836 7.200 1.00 91.00 94 LEU A N 1
ATOM 726 C CA . LEU A 1 94 ? 1.635 5.044 8.439 1.00 91.00 94 LEU A CA 1
ATOM 727 C C . LEU A 1 94 ? 1.412 5.879 9.711 1.00 91.00 94 LEU A C 1
ATOM 729 O O . LEU A 1 94 ? 0.917 5.353 10.709 1.00 91.00 94 LEU A O 1
ATOM 733 N N . TYR A 1 95 ? 1.747 7.171 9.680 1.00 92.00 95 TYR A N 1
ATOM 734 C CA . TYR A 1 95 ? 1.488 8.113 10.770 1.00 92.00 95 TYR A CA 1
ATOM 735 C C . TYR A 1 95 ? 0.002 8.500 10.890 1.00 92.00 95 TYR A C 1
ATOM 737 O O . TYR A 1 95 ? -0.441 8.887 11.973 1.00 92.00 95 TYR A O 1
ATOM 745 N N . LEU A 1 96 ? -0.763 8.385 9.797 1.00 94.81 96 LEU A N 1
ATOM 746 C CA . LEU A 1 96 ? -2.209 8.636 9.745 1.00 94.81 96 LEU A CA 1
ATOM 747 C C . LEU A 1 96 ? -3.067 7.415 10.120 1.00 94.81 96 LEU A C 1
ATOM 749 O O . LEU A 1 96 ? -4.283 7.549 10.238 1.00 94.81 96 LEU A O 1
ATOM 753 N N . PHE A 1 97 ? -2.463 6.240 10.314 1.00 94.44 97 PHE A N 1
ATOM 754 C CA . PHE A 1 97 ? -3.168 5.067 10.836 1.00 94.44 97 PHE A CA 1
ATOM 755 C C . PHE A 1 97 ? -3.531 5.262 12.312 1.00 94.44 97 PHE A C 1
ATOM 757 O O . PHE A 1 97 ? -2.841 5.963 13.057 1.00 94.44 97 PHE A O 1
ATOM 764 N N . ASP A 1 98 ? -4.593 4.583 12.742 1.00 92.56 98 ASP A N 1
ATOM 765 C CA . ASP A 1 98 ? -5.060 4.610 14.127 1.00 92.56 98 ASP A CA 1
ATOM 766 C C . ASP A 1 98 ? -5.277 3.180 14.675 1.00 92.56 98 ASP A C 1
ATOM 768 O O . ASP A 1 98 ? -6.180 2.486 14.197 1.00 92.56 98 ASP A O 1
ATOM 772 N N . PRO A 1 99 ? -4.467 2.714 15.651 1.00 91.69 99 PRO A N 1
ATOM 773 C CA . PRO A 1 99 ? -3.306 3.412 16.208 1.00 91.69 99 PRO A CA 1
ATOM 774 C C . PRO A 1 99 ? -2.176 3.572 15.178 1.00 91.69 99 PRO A C 1
ATOM 776 O O . PRO A 1 99 ? -2.114 2.856 14.177 1.00 91.69 99 PRO A O 1
ATOM 779 N N . LYS A 1 100 ? -1.256 4.506 15.441 1.00 89.75 100 LYS A N 1
ATOM 780 C CA . LYS A 1 100 ? -0.072 4.730 14.595 1.00 89.75 100 LYS A CA 1
ATOM 781 C C . LYS A 1 100 ? 0.745 3.448 14.481 1.00 89.75 100 LYS A C 1
ATOM 783 O O . LYS A 1 100 ? 0.981 2.785 15.488 1.00 89.75 100 LYS A O 1
ATOM 788 N N . VAL A 1 101 ? 1.198 3.116 13.274 1.00 86.19 101 VAL A N 1
ATOM 789 C CA . VAL A 1 101 ? 1.951 1.876 13.036 1.00 86.19 101 VAL A CA 1
ATOM 790 C C . VAL A 1 101 ? 3.385 2.018 13.562 1.00 86.19 101 VAL A C 1
ATOM 792 O O . VAL A 1 101 ? 4.097 2.911 13.096 1.00 86.19 101 VAL A O 1
ATOM 795 N N . PRO A 1 102 ? 3.843 1.149 14.485 1.00 81.94 102 PRO A N 1
ATOM 796 C CA . PRO A 1 102 ? 5.240 1.124 14.908 1.00 81.94 102 PRO A CA 1
ATOM 797 C C . PRO A 1 102 ? 6.175 0.805 13.723 1.00 81.94 102 PRO A C 1
ATOM 799 O O . PRO A 1 102 ? 5.868 -0.114 12.951 1.00 81.94 102 PRO A O 1
ATOM 802 N N . PRO A 1 103 ? 7.299 1.531 13.541 1.00 75.50 103 PRO A N 1
ATOM 803 C CA . PRO A 1 103 ? 8.190 1.353 12.391 1.00 75.50 103 PRO A CA 1
ATOM 804 C C . PRO A 1 103 ? 8.687 -0.085 12.195 1.00 75.50 103 PRO A C 1
ATOM 806 O O . PRO A 1 103 ? 8.815 -0.546 11.065 1.00 75.50 103 PRO A O 1
ATOM 809 N N . GLU A 1 104 ? 8.919 -0.821 13.280 1.00 79.06 104 GLU A N 1
ATOM 810 C CA . GLU A 1 104 ? 9.413 -2.199 13.280 1.00 79.06 104 GLU A CA 1
ATOM 811 C C . GLU A 1 104 ? 8.466 -3.208 12.608 1.00 79.06 104 GLU A C 1
ATOM 813 O O . GLU A 1 104 ? 8.929 -4.240 12.114 1.00 79.06 104 GLU A O 1
ATOM 818 N N . LEU A 1 105 ? 7.162 -2.909 12.528 1.00 79.75 105 LEU A N 1
ATOM 819 C CA . LEU A 1 105 ? 6.190 -3.775 11.851 1.00 79.75 105 LEU A CA 1
ATOM 820 C C . LEU A 1 105 ? 6.301 -3.696 10.322 1.00 79.75 105 LEU A C 1
ATOM 822 O O . LEU A 1 105 ? 5.832 -4.604 9.633 1.00 79.75 105 LEU A O 1
ATOM 826 N N . ILE A 1 106 ? 6.900 -2.627 9.781 1.00 82.62 106 ILE A N 1
ATOM 827 C CA . ILE A 1 106 ? 6.949 -2.336 8.347 1.00 82.62 106 ILE A CA 1
ATOM 828 C C . ILE A 1 106 ? 8.394 -2.244 7.856 1.00 82.62 106 ILE A C 1
ATOM 830 O O . ILE A 1 106 ? 9.095 -1.269 8.103 1.00 82.62 106 ILE A O 1
ATOM 834 N N . GLN A 1 107 ? 8.807 -3.212 7.041 1.00 83.19 107 GLN A N 1
ATOM 835 C CA . GLN A 1 107 ? 10.111 -3.183 6.376 1.00 83.19 107 GLN A CA 1
ATOM 836 C C . GLN A 1 107 ? 9.947 -2.949 4.873 1.00 83.19 107 GLN A C 1
ATOM 838 O O . GLN A 1 107 ? 9.039 -3.499 4.244 1.00 83.19 107 GLN A O 1
ATOM 843 N N . VAL A 1 108 ? 10.835 -2.135 4.298 1.00 84.44 108 VAL A N 1
ATOM 844 C CA . VAL A 1 108 ? 10.842 -1.766 2.875 1.00 84.44 108 VAL A CA 1
ATOM 845 C C . VAL A 1 108 ? 12.208 -2.075 2.277 1.00 84.44 108 VAL A C 1
ATOM 847 O O . VAL A 1 108 ? 13.229 -1.644 2.804 1.00 84.44 108 VAL A O 1
ATOM 850 N N . ALA A 1 109 ? 12.222 -2.776 1.146 1.00 83.25 109 ALA A N 1
ATOM 851 C CA . ALA A 1 109 ? 13.421 -3.041 0.363 1.00 83.25 109 ALA A CA 1
ATOM 852 C C . ALA A 1 109 ? 13.205 -2.658 -1.107 1.00 83.25 109 ALA A C 1
ATOM 854 O O . ALA A 1 109 ? 12.174 -2.979 -1.701 1.00 83.25 109 ALA A O 1
ATOM 855 N N . PHE A 1 110 ? 14.205 -2.012 -1.708 1.00 82.94 110 PHE A N 1
ATOM 856 C CA . PHE A 1 110 ? 14.254 -1.747 -3.146 1.00 82.94 110 PHE A CA 1
ATOM 857 C C . PHE A 1 110 ? 15.137 -2.802 -3.811 1.00 82.94 110 PHE A C 1
ATOM 859 O O . PHE A 1 110 ? 16.355 -2.787 -3.646 1.00 82.94 110 PHE A O 1
ATOM 866 N N . LEU A 1 111 ? 14.525 -3.711 -4.563 1.00 82.50 111 LEU A N 1
ATOM 867 C CA . LEU A 1 111 ? 15.216 -4.768 -5.294 1.00 82.50 111 LEU A CA 1
ATOM 868 C C . LEU A 1 111 ? 15.402 -4.334 -6.752 1.00 82.50 111 LEU A C 1
ATOM 870 O O . LEU A 1 111 ? 14.456 -3.892 -7.401 1.00 82.50 111 LEU A O 1
ATOM 874 N N . THR A 1 112 ? 16.616 -4.451 -7.282 1.00 82.00 112 THR A N 1
ATOM 875 C CA . THR A 1 112 ? 16.895 -4.111 -8.685 1.00 82.00 112 THR A CA 1
ATOM 876 C C . THR A 1 112 ? 16.347 -5.190 -9.616 1.00 82.00 112 THR A C 1
ATOM 878 O O . THR A 1 112 ? 16.690 -6.362 -9.469 1.00 82.00 112 THR A O 1
ATOM 881 N N . VAL A 1 113 ? 15.549 -4.785 -10.606 1.00 79.44 113 VAL A N 1
ATOM 882 C CA . VAL A 1 113 ? 15.091 -5.648 -11.702 1.00 79.44 113 VAL A CA 1
ATOM 883 C C . VAL A 1 113 ? 15.935 -5.345 -12.936 1.00 79.44 113 VAL A C 1
ATOM 885 O O . VAL A 1 113 ? 15.975 -4.196 -13.383 1.00 79.44 113 VAL A O 1
ATOM 888 N N . LYS A 1 114 ? 16.603 -6.362 -13.490 1.00 82.94 114 LYS A N 1
ATOM 889 C CA . LYS A 1 114 ? 17.308 -6.256 -14.773 1.00 82.94 114 LYS A CA 1
ATOM 890 C C . LYS A 1 114 ? 16.331 -6.437 -15.923 1.00 82.94 114 LYS A C 1
ATOM 892 O O . LYS A 1 114 ? 15.544 -7.379 -15.920 1.00 82.94 114 LYS A O 1
ATOM 897 N N . ASP A 1 115 ? 16.436 -5.581 -16.926 1.00 78.44 115 ASP A N 1
ATOM 898 C CA . ASP A 1 115 ? 15.700 -5.722 -18.175 1.00 78.44 115 ASP A CA 1
ATOM 899 C C . ASP A 1 115 ? 16.615 -6.385 -19.218 1.00 78.44 115 ASP A C 1
ATOM 901 O O . ASP A 1 115 ? 17.641 -5.800 -19.566 1.00 78.44 115 ASP A O 1
ATOM 905 N N . PRO A 1 116 ? 16.323 -7.613 -19.687 1.00 71.31 116 PRO A N 1
ATOM 906 C CA . PRO A 1 116 ? 17.169 -8.282 -20.672 1.00 71.31 116 PRO A CA 1
ATOM 907 C C . PRO A 1 116 ? 17.033 -7.675 -22.077 1.00 71.31 116 PRO A C 1
ATOM 909 O O . PRO A 1 116 ? 17.906 -7.902 -22.909 1.00 71.31 116 PRO A O 1
ATOM 912 N N . ASN A 1 117 ? 15.967 -6.907 -22.339 1.00 69.62 117 ASN A N 1
ATOM 913 C CA . ASN A 1 117 ? 15.706 -6.282 -23.640 1.00 69.62 117 ASN A CA 1
ATOM 914 C C . ASN A 1 117 ? 16.189 -4.822 -23.707 1.00 69.62 117 ASN A C 1
ATOM 916 O O . ASN A 1 117 ? 16.193 -4.230 -24.783 1.00 69.62 117 ASN A O 1
ATOM 920 N N . ASP A 1 118 ? 16.605 -4.253 -22.573 1.00 64.69 118 ASP A N 1
ATOM 921 C CA . ASP A 1 118 ? 17.165 -2.905 -22.453 1.00 64.69 118 ASP A CA 1
ATOM 922 C C . ASP A 1 118 ? 18.454 -2.948 -21.602 1.00 64.69 118 ASP A C 1
ATOM 924 O O . ASP A 1 118 ? 18.451 -2.598 -20.413 1.00 64.69 118 ASP A O 1
ATOM 928 N N . PRO A 1 119 ? 19.566 -3.441 -22.186 1.00 51.78 119 PRO A N 1
ATOM 929 C CA . PRO A 1 119 ? 20.826 -3.649 -21.474 1.00 51.78 119 PRO A CA 1
ATOM 930 C C . PRO A 1 119 ? 21.557 -2.345 -21.118 1.00 51.78 119 PRO A C 1
ATOM 932 O O . PRO A 1 119 ? 22.513 -2.381 -20.339 1.00 51.78 119 PRO A O 1
ATOM 935 N N . ASP A 1 120 ? 21.126 -1.197 -21.656 1.00 51.56 120 ASP A N 1
ATOM 936 C CA . ASP A 1 120 ? 21.779 0.097 -21.439 1.00 51.56 120 ASP A CA 1
ATOM 937 C C . ASP A 1 120 ? 21.343 0.822 -20.156 1.00 51.56 120 ASP A C 1
ATOM 939 O O . ASP A 1 120 ? 21.952 1.828 -19.784 1.00 51.56 120 ASP A O 1
ATOM 943 N N . LYS A 1 121 ? 20.443 0.226 -19.357 1.00 51.81 121 LYS A N 1
ATOM 944 C CA . LYS A 1 121 ? 20.272 0.539 -17.920 1.00 51.81 121 LYS A CA 1
ATOM 945 C C . LYS A 1 121 ? 21.479 0.072 -17.072 1.00 51.81 121 LYS A C 1
ATOM 947 O O . LYS A 1 121 ? 21.318 -0.570 -16.029 1.00 51.81 121 LYS A O 1
ATOM 952 N N . ARG A 1 122 ? 22.706 0.346 -17.528 1.00 43.34 122 ARG A N 1
ATOM 953 C CA . ARG A 1 122 ? 23.955 -0.091 -16.885 1.00 43.34 122 ARG A CA 1
ATOM 954 C C . ARG A 1 122 ? 24.080 0.529 -15.484 1.00 43.34 122 ARG A C 1
ATOM 956 O O . ARG A 1 122 ? 23.673 1.677 -15.287 1.00 43.34 122 ARG A O 1
ATOM 963 N N . PRO A 1 123 ? 24.694 -0.169 -14.508 1.00 44.66 123 PRO A N 1
ATOM 964 C CA . PRO A 1 123 ? 25.203 0.493 -13.314 1.00 44.66 123 PRO A CA 1
ATOM 965 C C . PRO A 1 123 ? 26.151 1.624 -13.726 1.00 44.66 123 PRO A C 1
ATOM 967 O O . PRO A 1 123 ? 26.863 1.500 -14.725 1.00 44.66 123 PRO A O 1
ATOM 970 N N . ILE A 1 124 ? 26.169 2.707 -12.948 1.00 43.16 124 ILE A N 1
ATOM 971 C CA . ILE A 1 124 ? 27.103 3.824 -13.141 1.00 43.16 124 ILE A CA 1
ATOM 972 C C . ILE A 1 124 ? 28.529 3.249 -13.248 1.00 43.16 124 ILE A C 1
ATOM 974 O O . ILE A 1 124 ? 28.872 2.388 -12.428 1.00 43.16 124 ILE A O 1
ATOM 978 N N . PRO A 1 125 ? 29.376 3.702 -14.196 1.00 41.28 125 PRO A N 1
ATOM 979 C CA . PRO A 1 125 ? 30.811 3.490 -14.073 1.00 41.28 125 PRO A CA 1
ATOM 980 C C . PRO A 1 125 ? 31.241 3.913 -12.670 1.00 41.28 125 PRO A C 1
ATOM 982 O O . PRO A 1 125 ? 30.800 4.956 -12.183 1.00 41.28 125 PRO A O 1
AT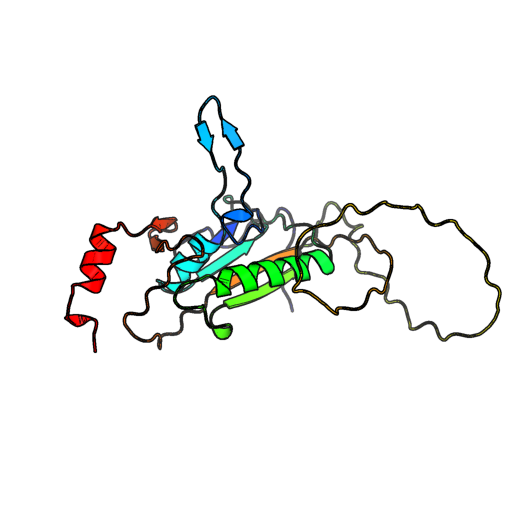OM 985 N N . GLN A 1 126 ? 32.080 3.119 -12.005 1.00 38.38 126 GLN A N 1
ATOM 986 C CA . GLN A 1 126 ? 32.715 3.592 -10.781 1.00 38.38 126 GLN A CA 1
ATOM 987 C C . GLN A 1 126 ? 33.573 4.795 -11.167 1.00 38.38 126 GLN A C 1
ATOM 989 O O . GLN A 1 126 ? 34.648 4.629 -11.738 1.00 38.38 126 GLN A O 1
ATOM 994 N N . PHE A 1 127 ? 33.076 6.000 -10.890 1.00 36.81 127 PHE A N 1
ATOM 995 C CA . PHE A 1 127 ? 33.897 7.196 -10.906 1.00 36.81 127 PHE A CA 1
ATOM 996 C C . PHE A 1 127 ? 34.933 7.001 -9.804 1.00 36.81 127 PHE A C 1
ATOM 998 O O . PHE A 1 127 ? 34.644 7.191 -8.622 1.00 36.81 127 PHE A O 1
ATOM 1005 N N . SER A 1 128 ? 36.129 6.560 -10.200 1.00 35.25 128 SER A N 1
ATOM 1006 C CA . SER A 1 128 ? 37.322 6.701 -9.379 1.00 35.25 128 SER A CA 1
ATOM 1007 C C . SER A 1 128 ? 37.380 8.153 -8.933 1.00 35.25 128 SER A C 1
ATOM 1009 O O . SER A 1 128 ? 37.228 9.045 -9.770 1.00 35.25 128 SER A O 1
ATOM 1011 N N . SER A 1 129 ? 37.552 8.375 -7.633 1.00 34.34 129 SER A N 1
ATOM 1012 C CA . SER A 1 129 ? 37.653 9.704 -7.038 1.00 34.34 129 SER A CA 1
ATOM 1013 C C . SER A 1 129 ? 38.618 10.569 -7.845 1.00 34.34 129 SER A C 1
ATOM 1015 O O . SER A 1 129 ? 39.825 10.325 -7.816 1.00 34.34 129 SER A O 1
ATOM 1017 N N . TYR A 1 130 ? 38.081 11.549 -8.572 1.00 30.97 130 TYR A N 1
ATOM 1018 C CA . TYR A 1 130 ? 38.897 12.558 -9.228 1.00 30.97 130 TYR A CA 1
ATOM 1019 C C . TYR A 1 130 ? 39.551 13.385 -8.125 1.00 30.97 130 TYR A C 1
ATOM 1021 O O . TYR A 1 130 ? 38.871 14.055 -7.351 1.00 30.97 130 TYR A O 1
ATOM 1029 N N . THR A 1 131 ? 40.869 13.271 -8.016 1.00 35.75 131 THR A N 1
ATOM 1030 C CA . THR A 1 131 ? 41.690 14.204 -7.254 1.00 35.75 131 THR A CA 1
ATOM 1031 C C . THR A 1 131 ? 41.726 15.518 -8.019 1.00 35.75 131 THR A C 1
ATOM 1033 O O . THR A 1 131 ? 42.150 15.530 -9.176 1.00 35.75 131 THR A O 1
ATOM 1036 N N . ASP A 1 132 ? 41.274 16.600 -7.388 1.00 32.00 132 ASP A N 1
ATOM 1037 C CA . ASP A 1 132 ? 41.369 17.945 -7.950 1.00 32.00 132 ASP A CA 1
ATOM 1038 C C . ASP A 1 132 ? 42.842 18.344 -8.108 1.00 32.00 132 ASP A C 1
ATOM 1040 O O . ASP A 1 132 ? 43.501 18.707 -7.133 1.00 32.00 132 ASP A O 1
ATOM 1044 N N . GLU A 1 133 ? 43.339 18.338 -9.343 1.00 35.56 133 GLU A N 1
ATOM 1045 C CA . GLU A 1 133 ? 44.508 19.123 -9.725 1.00 35.56 133 GLU A CA 1
ATOM 1046 C C . GLU A 1 133 ? 44.158 20.058 -10.892 1.00 35.56 133 GLU A C 1
ATOM 1048 O O . GLU A 1 133 ? 43.923 19.640 -12.022 1.00 35.56 133 GLU A O 1
ATOM 1053 N N . GLU A 1 134 ? 44.206 21.350 -10.559 1.00 36.50 134 GLU A N 1
ATOM 1054 C CA . GLU A 1 134 ? 44.530 22.483 -11.429 1.00 36.50 134 GLU A CA 1
ATOM 1055 C C . GLU A 1 134 ? 43.493 23.088 -12.420 1.00 36.50 134 GLU A C 1
ATOM 1057 O O . GLU A 1 134 ? 42.859 22.435 -13.241 1.00 36.50 134 GLU A O 1
ATOM 1062 N N . ASN A 1 135 ? 43.474 24.433 -12.409 1.00 35.06 135 ASN A N 1
ATOM 1063 C CA . ASN A 1 135 ? 43.135 25.352 -13.515 1.00 35.06 135 ASN A CA 1
ATOM 1064 C C . ASN A 1 135 ? 41.660 25.648 -13.898 1.00 35.06 135 ASN A C 1
ATOM 1066 O O . ASN A 1 135 ? 41.197 25.319 -14.982 1.00 35.06 135 ASN A O 1
ATOM 1070 N N . GLY A 1 136 ? 41.024 26.529 -13.111 1.00 31.17 136 GLY A N 1
ATOM 1071 C CA . GLY A 1 136 ? 40.819 27.925 -13.557 1.00 31.17 136 GLY A CA 1
ATOM 1072 C C . GLY A 1 136 ? 39.589 28.346 -14.403 1.00 31.17 136 GLY A C 1
ATOM 1073 O O . GLY A 1 136 ? 39.270 27.779 -15.437 1.00 31.17 136 GLY A O 1
ATOM 1074 N N . VAL A 1 137 ? 39.058 29.526 -14.032 1.00 29.91 137 VAL A N 1
ATOM 1075 C CA . VAL A 1 137 ? 38.159 30.448 -14.782 1.00 29.91 137 VAL A CA 1
ATOM 1076 C C . VAL A 1 137 ? 36.637 30.186 -14.740 1.00 29.91 137 VAL A C 1
ATOM 1078 O O . VAL A 1 137 ? 36.112 29.181 -15.199 1.00 29.91 137 VAL A O 1
ATOM 1081 N N . ILE A 1 138 ? 35.909 31.201 -14.252 1.00 33.47 138 ILE A N 1
ATOM 1082 C CA . ILE A 1 138 ? 34.439 31.297 -14.171 1.00 33.47 138 ILE A CA 1
ATOM 1083 C C . ILE A 1 138 ? 33.928 32.292 -15.227 1.00 33.47 138 ILE A C 1
ATOM 1085 O O . ILE A 1 138 ? 34.384 33.435 -15.205 1.00 33.47 138 ILE A O 1
ATOM 1089 N N . ALA A 1 139 ? 32.909 31.945 -16.036 1.00 28.59 139 ALA A N 1
ATOM 1090 C CA . ALA A 1 139 ? 31.960 32.935 -16.591 1.00 28.59 139 ALA A CA 1
ATOM 1091 C C . ALA A 1 139 ? 30.660 32.358 -17.221 1.00 28.59 139 ALA A C 1
ATOM 1093 O O . ALA A 1 139 ? 30.678 31.820 -18.319 1.00 28.59 139 ALA A O 1
ATOM 1094 N N . ARG A 1 140 ? 29.522 32.681 -16.581 1.00 30.42 140 ARG A N 1
ATOM 1095 C CA . ARG A 1 140 ? 28.209 33.076 -17.166 1.00 30.42 140 ARG A CA 1
ATOM 1096 C C . ARG A 1 140 ? 27.414 32.111 -18.080 1.00 30.42 140 ARG A C 1
ATOM 1098 O O . ARG A 1 140 ? 27.654 32.016 -19.276 1.00 30.42 140 ARG A O 1
ATOM 1105 N N . GLY A 1 141 ? 26.279 31.647 -17.545 1.00 23.97 141 GLY A N 1
ATOM 1106 C CA . GLY A 1 141 ? 25.029 31.345 -18.268 1.00 23.97 141 GLY A CA 1
ATOM 1107 C C . GLY A 1 141 ? 23.836 31.949 -17.502 1.00 23.97 141 GLY A C 1
ATOM 1108 O O . GLY A 1 141 ? 23.936 32.122 -16.290 1.00 23.97 141 GLY A O 1
ATOM 1109 N N . GLN A 1 142 ? 22.757 32.360 -18.179 1.00 25.41 142 GLN A N 1
ATOM 1110 C CA . GLN A 1 142 ? 21.664 33.144 -17.567 1.00 25.41 142 GLN A CA 1
ATOM 1111 C C . GLN A 1 142 ? 20.623 32.293 -16.812 1.00 25.41 142 GLN A C 1
ATOM 1113 O O . GLN A 1 142 ? 20.164 31.271 -17.314 1.00 25.41 142 GLN A O 1
ATOM 1118 N N . GLU A 1 143 ? 20.185 32.790 -15.652 1.00 24.16 143 GLU A N 1
ATOM 1119 C CA . GLU A 1 143 ? 19.039 32.291 -14.873 1.00 24.16 143 GLU A CA 1
ATOM 1120 C C . GLU A 1 143 ? 17.687 32.705 -15.505 1.00 24.16 143 GLU A C 1
ATOM 1122 O O . GLU A 1 143 ? 17.515 33.884 -15.837 1.00 24.16 143 GLU A O 1
ATOM 1127 N N . PRO A 1 144 ? 16.684 31.810 -15.611 1.00 23.77 144 PRO A N 1
ATOM 1128 C CA . PRO A 1 144 ? 15.306 32.191 -15.919 1.00 23.77 144 PRO A CA 1
ATOM 1129 C C . PRO A 1 144 ? 14.531 32.612 -14.655 1.00 23.77 144 PRO A C 1
ATOM 1131 O O . PRO A 1 144 ? 14.335 31.827 -13.727 1.00 23.77 144 PRO A O 1
ATOM 1134 N N . LEU A 1 145 ? 14.022 33.849 -14.638 1.00 23.58 145 LEU A N 1
ATOM 1135 C CA . LEU A 1 145 ? 13.136 34.350 -13.578 1.00 23.58 145 LEU A CA 1
ATOM 1136 C C . LEU A 1 145 ? 11.794 33.597 -13.550 1.00 23.58 145 LEU A C 1
ATOM 1138 O O . LEU A 1 145 ? 11.061 33.610 -14.537 1.00 23.58 145 LEU A O 1
ATOM 1142 N N . PHE A 1 146 ? 11.392 33.101 -12.376 1.00 26.23 146 PHE A N 1
ATOM 1143 C CA . PHE A 1 146 ? 10.012 32.680 -12.111 1.00 26.23 146 PHE A CA 1
ATOM 1144 C C . PHE A 1 146 ? 9.388 33.512 -10.983 1.00 26.23 146 PHE A C 1
ATOM 1146 O O . PHE A 1 146 ? 9.848 33.509 -9.842 1.00 26.23 146 PHE A O 1
ATOM 1153 N N . HIS A 1 147 ? 8.319 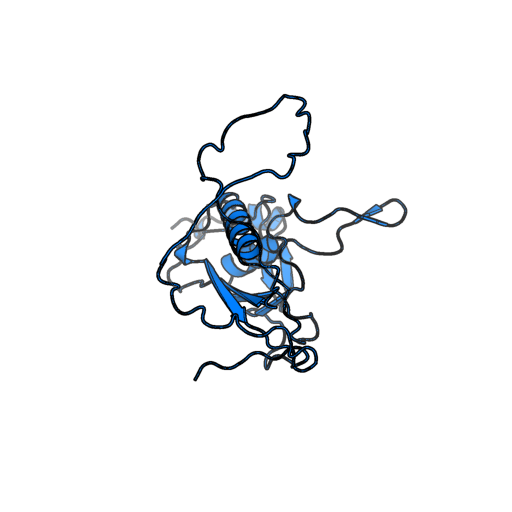34.245 -11.304 1.00 23.53 147 HIS A N 1
ATOM 1154 C CA . HIS A 1 147 ? 7.536 34.998 -10.324 1.00 23.53 147 HIS A CA 1
ATOM 1155 C C . HIS A 1 147 ? 6.702 34.058 -9.445 1.00 23.53 147 HIS A C 1
ATOM 1157 O O . HIS A 1 147 ? 5.814 33.358 -9.929 1.00 23.53 147 HIS A O 1
ATOM 1163 N N . THR A 1 148 ? 6.938 34.095 -8.134 1.00 25.44 148 THR A N 1
ATOM 1164 C CA . THR A 1 148 ? 6.124 33.392 -7.137 1.00 25.44 148 THR A CA 1
ATOM 1165 C C . THR A 1 148 ? 5.032 34.309 -6.584 1.00 25.44 148 THR A C 1
ATOM 1167 O O . THR A 1 148 ? 5.305 35.270 -5.864 1.00 25.44 148 THR A O 1
ATOM 1170 N N . SER A 1 149 ? 3.768 33.993 -6.883 1.00 26.12 149 SER A N 1
ATOM 1171 C CA . SER A 1 149 ? 2.632 34.572 -6.153 1.00 26.12 149 SER A CA 1
ATOM 1172 C C . SER A 1 149 ? 2.464 33.863 -4.803 1.00 26.12 149 SER A C 1
ATOM 1174 O O . SER A 1 149 ? 2.645 32.650 -4.700 1.00 26.12 149 SER A O 1
ATOM 1176 N N . ARG A 1 150 ? 2.182 34.630 -3.745 1.00 29.77 150 ARG A N 1
ATOM 1177 C CA . ARG A 1 150 ? 2.266 34.198 -2.335 1.00 29.77 150 ARG A CA 1
ATOM 1178 C C . ARG A 1 150 ? 0.926 33.723 -1.752 1.00 29.77 150 ARG A C 1
ATOM 1180 O O . ARG A 1 150 ? -0.127 34.168 -2.194 1.00 29.77 150 ARG A O 1
ATOM 1187 N N . ARG A 1 151 ? 1.047 33.038 -0.595 1.00 27.72 151 ARG A N 1
ATOM 1188 C CA . ARG A 1 151 ? 0.017 32.584 0.379 1.00 27.72 151 ARG A CA 1
ATOM 1189 C C . ARG A 1 151 ? -0.594 31.221 0.002 1.00 27.72 151 ARG A C 1
ATOM 1191 O O . ARG A 1 151 ? -1.156 31.101 -1.071 1.00 27.72 151 ARG A O 1
ATOM 1198 N N . THR A 1 152 ? -0.546 30.158 0.811 1.00 28.25 152 THR A N 1
ATOM 1199 C CA . THR A 1 152 ? -0.019 29.926 2.184 1.00 28.25 152 THR A CA 1
ATOM 1200 C C . THR A 1 152 ? 0.166 28.394 2.359 1.00 28.25 152 THR A C 1
ATOM 1202 O O . THR A 1 152 ? -0.437 27.649 1.597 1.00 28.25 152 THR A O 1
ATOM 1205 N N . SER A 1 153 ? 0.940 27.828 3.296 1.00 26.16 153 SER A N 1
ATOM 1206 C CA . SER A 1 153 ? 1.614 28.390 4.481 1.00 26.16 153 SER A CA 1
ATOM 1207 C C . SER A 1 153 ? 2.913 27.632 4.850 1.00 26.16 153 SER A C 1
ATOM 1209 O O . SER A 1 153 ? 3.339 26.722 4.149 1.00 26.16 153 SER A O 1
ATOM 1211 N N . THR A 1 154 ? 3.539 28.016 5.964 1.00 29.47 154 THR A N 1
ATOM 1212 C CA . THR A 1 154 ? 4.760 27.455 6.575 1.00 29.47 154 THR A CA 1
ATOM 1213 C C . THR A 1 154 ? 4.537 26.209 7.441 1.00 29.47 154 THR A C 1
ATOM 1215 O O . THR A 1 154 ? 3.790 26.296 8.412 1.00 29.47 154 THR A O 1
ATOM 1218 N N . LEU A 1 155 ? 5.289 25.129 7.177 1.00 30.44 155 LEU A N 1
ATOM 1219 C CA . LEU A 1 155 ? 6.083 24.349 8.156 1.00 30.44 155 LEU A CA 1
ATOM 1220 C C . LEU A 1 155 ? 6.889 23.252 7.417 1.00 30.44 155 LEU A C 1
ATOM 1222 O O . LEU A 1 155 ? 6.495 22.095 7.394 1.00 30.44 155 LEU A O 1
ATOM 1226 N N . MET A 1 156 ? 8.002 23.629 6.777 1.00 28.27 156 MET A N 1
ATOM 1227 C CA . MET A 1 156 ? 9.033 22.719 6.235 1.00 28.27 156 MET A CA 1
ATOM 1228 C C . MET A 1 156 ? 10.256 23.574 5.870 1.00 28.27 156 MET A C 1
ATOM 1230 O O . MET A 1 156 ? 10.433 24.001 4.731 1.00 28.27 156 MET A O 1
ATOM 1234 N N . THR A 1 157 ? 11.058 23.917 6.878 1.00 29.86 157 THR A N 1
ATOM 1235 C CA . THR A 1 157 ? 12.287 24.704 6.707 1.00 29.86 157 THR A CA 1
ATOM 1236 C C . THR A 1 157 ? 13.494 23.798 6.928 1.00 29.86 157 THR A C 1
ATOM 1238 O O . THR A 1 157 ? 13.519 23.068 7.911 1.00 29.86 157 THR A O 1
ATOM 1241 N N . GLN A 1 158 ? 14.509 23.937 6.068 1.00 29.38 158 GLN A N 1
ATOM 1242 C CA . GLN A 1 158 ? 15.830 23.284 6.137 1.00 29.38 158 GLN A CA 1
ATOM 1243 C C . GLN A 1 158 ? 15.908 21.802 5.717 1.00 29.38 158 GLN A C 1
ATOM 1245 O O . GLN A 1 158 ? 16.076 20.908 6.538 1.00 29.38 158 GLN A O 1
ATOM 1250 N N . ILE A 1 159 ? 15.987 21.581 4.401 1.00 29.62 159 ILE A N 1
ATOM 1251 C CA . ILE A 1 159 ? 16.980 20.657 3.823 1.00 29.62 159 ILE A CA 1
ATOM 1252 C C . ILE A 1 159 ? 17.766 21.465 2.765 1.00 29.62 159 ILE A C 1
ATOM 1254 O O . ILE A 1 159 ? 17.129 22.215 2.020 1.00 29.62 159 ILE A O 1
ATOM 1258 N N . PRO A 1 160 ? 19.115 21.424 2.712 1.00 27.33 160 PRO A N 1
ATOM 1259 C CA . PRO A 1 160 ? 19.888 22.254 1.783 1.00 27.33 160 PRO A CA 1
ATOM 1260 C C . PRO A 1 160 ? 19.778 21.792 0.323 1.00 27.33 160 PRO A C 1
ATOM 1262 O O . PRO A 1 160 ? 19.862 20.601 0.035 1.00 27.33 160 PRO A O 1
ATOM 1265 N N . ASN A 1 161 ? 19.689 22.746 -0.607 1.00 31.64 161 ASN A N 1
ATOM 1266 C CA . ASN A 1 161 ? 19.820 22.483 -2.042 1.00 31.64 161 ASN A CA 1
ATOM 1267 C C . ASN A 1 161 ? 21.286 22.223 -2.413 1.00 31.64 161 ASN A C 1
ATOM 1269 O O . ASN A 1 161 ? 22.071 23.166 -2.356 1.00 31.64 161 ASN A O 1
ATOM 1273 N N . TYR A 1 162 ? 21.623 21.025 -2.899 1.00 27.58 162 TYR A N 1
ATOM 1274 C CA . TYR A 1 162 ? 22.780 20.814 -3.778 1.00 27.58 162 TYR A CA 1
ATOM 1275 C C . TYR A 1 162 ? 22.584 19.612 -4.722 1.00 27.58 162 TYR A C 1
ATOM 1277 O O . TYR A 1 162 ? 21.999 18.603 -4.341 1.00 27.58 162 TYR A O 1
ATOM 1285 N N . LEU A 1 163 ? 23.197 19.742 -5.908 1.00 26.11 163 LEU A N 1
ATOM 1286 C CA . LEU A 1 163 ? 23.493 18.745 -6.955 1.00 26.11 163 LEU A CA 1
ATOM 1287 C C . LEU A 1 163 ? 22.507 18.572 -8.131 1.00 26.11 163 LEU A C 1
ATOM 1289 O O . LEU A 1 163 ? 21.329 18.253 -7.997 1.00 26.11 163 LEU A O 1
ATOM 1293 N N . PHE A 1 164 ? 23.081 18.757 -9.324 1.00 23.16 164 PHE A N 1
ATOM 1294 C CA . PHE A 1 164 ? 22.489 18.562 -10.646 1.00 23.16 164 PHE A CA 1
ATOM 1295 C C . PHE A 1 164 ? 22.605 17.092 -11.110 1.00 23.16 164 PHE A C 1
ATOM 1297 O O . PHE A 1 164 ? 23.583 16.418 -10.811 1.00 23.16 164 PHE A O 1
ATOM 1304 N N . PHE A 1 165 ? 21.623 16.656 -11.908 1.00 28.12 165 PHE A N 1
ATOM 1305 C CA . PHE A 1 165 ? 21.645 15.589 -12.932 1.00 28.12 165 PHE A CA 1
ATOM 1306 C C . PHE A 1 165 ? 22.468 14.292 -12.740 1.00 28.12 165 PHE A C 1
ATOM 1308 O O . PHE A 1 165 ? 23.678 14.255 -12.934 1.00 28.12 165 PHE A O 1
ATOM 1315 N N . SER A 1 166 ? 21.743 13.164 -12.715 1.00 31.86 166 SER A N 1
ATOM 1316 C CA . SER A 1 166 ? 21.911 12.108 -13.735 1.00 31.86 166 SER A CA 1
ATOM 1317 C C . SER A 1 166 ? 20.626 11.275 -13.867 1.00 31.86 166 SER A C 1
ATOM 1319 O O . SER A 1 166 ? 20.067 10.815 -12.871 1.00 31.86 166 SER A O 1
ATOM 1321 N N . ALA A 1 167 ? 20.123 11.101 -15.092 1.00 39.66 167 ALA A N 1
ATOM 1322 C CA . ALA A 1 167 ? 18.797 10.539 -15.372 1.00 39.66 167 ALA A CA 1
ATOM 1323 C C . ALA A 1 167 ? 18.810 9.016 -15.629 1.00 39.66 167 ALA A C 1
ATOM 1325 O O . ALA A 1 167 ? 18.207 8.542 -16.589 1.00 39.66 167 ALA A O 1
ATOM 1326 N N . ASN A 1 168 ? 19.461 8.237 -14.760 1.00 43.00 168 ASN A N 1
ATOM 1327 C CA . ASN A 1 168 ? 19.549 6.779 -14.915 1.00 43.00 168 ASN A CA 1
ATOM 1328 C C . ASN A 1 168 ? 18.494 6.061 -14.057 1.00 43.00 168 ASN A C 1
ATOM 1330 O O . ASN A 1 168 ? 18.680 5.808 -12.864 1.00 43.00 168 ASN A O 1
ATOM 1334 N N . SER A 1 169 ? 17.355 5.744 -14.674 1.00 44.69 169 SER A N 1
ATOM 1335 C CA . SER A 1 169 ? 16.200 5.118 -14.027 1.00 44.69 169 SER A CA 1
ATOM 1336 C C . SER A 1 169 ? 16.361 3.598 -13.881 1.00 44.69 169 SER A C 1
ATOM 1338 O O . SER A 1 169 ? 15.928 2.803 -14.714 1.00 44.69 169 SER A O 1
ATOM 1340 N N . ILE A 1 170 ? 16.937 3.165 -12.757 1.00 53.62 170 ILE A N 1
ATOM 1341 C CA . ILE A 1 170 ? 16.964 1.741 -12.405 1.00 53.62 170 ILE A CA 1
ATOM 1342 C C . ILE A 1 170 ? 15.543 1.275 -12.054 1.00 53.62 170 ILE A C 1
ATOM 1344 O O . ILE A 1 170 ? 14.962 1.686 -11.041 1.00 53.62 170 ILE A O 1
ATOM 1348 N N . THR A 1 171 ? 14.994 0.374 -12.870 1.00 57.25 171 THR A N 1
ATOM 1349 C CA . THR A 1 171 ? 13.754 -0.355 -12.581 1.00 57.25 171 THR A CA 1
ATOM 1350 C C . THR A 1 171 ? 13.892 -1.106 -11.265 1.00 57.25 171 THR A C 1
ATOM 1352 O O . THR A 1 171 ? 14.682 -2.039 -11.127 1.00 57.25 171 THR A O 1
ATOM 1355 N N . SER A 1 172 ? 13.138 -0.655 -10.270 1.00 61.34 172 SER A N 1
ATOM 1356 C CA . SER A 1 172 ? 13.175 -1.172 -8.909 1.00 61.34 172 SER A CA 1
ATOM 1357 C C . SER A 1 172 ? 11.837 -1.834 -8.601 1.00 61.34 172 SER A C 1
ATOM 1359 O O . SER A 1 172 ? 10.783 -1.228 -8.788 1.00 61.34 172 SER A O 1
ATOM 1361 N N . LEU A 1 173 ? 11.877 -3.075 -8.127 1.00 67.38 173 LEU A N 1
ATOM 1362 C CA . LEU A 1 173 ? 10.756 -3.706 -7.447 1.00 67.38 173 LEU A CA 1
ATOM 1363 C C . LEU A 1 173 ? 10.791 -3.243 -5.989 1.00 67.38 173 LEU A C 1
ATOM 1365 O O . LEU A 1 173 ? 11.831 -3.358 -5.337 1.00 67.38 173 LEU A O 1
ATOM 1369 N N . VAL A 1 174 ? 9.686 -2.718 -5.464 1.00 67.25 174 VAL A N 1
ATOM 1370 C CA . VAL A 1 174 ? 9.602 -2.392 -4.033 1.00 67.25 174 VAL A CA 1
ATOM 1371 C C . VAL A 1 174 ? 8.927 -3.550 -3.321 1.00 67.25 174 VAL A C 1
ATOM 1373 O O . VAL A 1 174 ? 7.762 -3.844 -3.571 1.00 67.25 174 VAL A O 1
ATOM 1376 N N . HIS A 1 175 ? 9.659 -4.210 -2.432 1.00 61.38 175 HIS A N 1
ATOM 1377 C CA . HIS A 1 175 ? 9.102 -5.202 -1.526 1.00 61.38 175 HIS A CA 1
ATOM 1378 C C . HIS A 1 175 ? 8.800 -4.533 -0.186 1.00 61.38 175 HIS A C 1
ATOM 1380 O O . HIS A 1 175 ? 9.697 -3.979 0.455 1.00 61.38 175 HIS A O 1
ATOM 1386 N N . LYS A 1 176 ? 7.542 -4.605 0.245 1.00 56.59 176 LYS A N 1
ATOM 1387 C CA . LYS A 1 176 ? 7.111 -4.232 1.590 1.00 56.59 176 LYS A CA 1
ATOM 1388 C C . LYS A 1 176 ? 6.667 -5.483 2.334 1.00 56.59 176 LYS A C 1
ATOM 1390 O O . LYS A 1 176 ? 5.673 -6.088 1.950 1.00 56.59 176 LYS A O 1
ATOM 1395 N N . SER A 1 177 ? 7.340 -5.824 3.426 1.00 50.53 177 SER A N 1
ATOM 1396 C CA . SER A 1 177 ? 6.891 -6.867 4.355 1.00 50.53 177 SER A CA 1
ATOM 1397 C C . SER A 1 177 ? 6.289 -6.238 5.605 1.00 50.53 177 SER A C 1
ATOM 1399 O O . SER A 1 177 ? 6.957 -5.464 6.293 1.00 50.53 177 SER A O 1
ATOM 1401 N N . ALA A 1 178 ? 5.040 -6.600 5.894 1.00 51.78 178 ALA A N 1
ATOM 1402 C CA . ALA A 1 178 ? 4.418 -6.416 7.193 1.00 51.78 178 ALA A CA 1
ATOM 1403 C C . ALA A 1 178 ? 4.689 -7.674 8.031 1.00 51.78 178 ALA A C 1
ATOM 1405 O O . ALA A 1 178 ? 4.185 -8.753 7.711 1.00 51.78 178 ALA A O 1
ATOM 1406 N N . PHE A 1 179 ? 5.497 -7.544 9.081 1.00 50.84 179 PHE A N 1
ATOM 1407 C CA . PHE A 1 179 ? 5.744 -8.629 10.027 1.00 50.84 179 PHE A CA 1
ATOM 1408 C C . PHE A 1 179 ? 4.753 -8.520 11.184 1.00 50.84 179 PHE A C 1
ATOM 1410 O O . PHE A 1 179 ? 4.892 -7.648 12.038 1.00 50.84 179 PHE A O 1
ATOM 1417 N N . VAL A 1 180 ? 3.779 -9.430 11.247 1.00 45.66 180 VAL A N 1
ATOM 1418 C CA . VAL A 1 180 ? 2.984 -9.628 12.463 1.00 45.66 180 VAL A CA 1
ATOM 1419 C C . VAL A 1 180 ? 3.632 -10.758 13.255 1.00 45.66 180 VAL A C 1
ATOM 1421 O O . VAL A 1 180 ? 3.444 -11.939 12.980 1.00 45.66 180 VAL A O 1
ATOM 1424 N N . LEU A 1 181 ? 4.474 -10.376 14.215 1.00 42.25 181 LEU A N 1
ATOM 1425 C CA . LEU A 1 181 ? 5.076 -11.313 15.161 1.00 42.25 181 LEU A CA 1
ATOM 1426 C C . LEU A 1 181 ? 4.014 -11.810 16.163 1.00 42.25 181 LEU A C 1
ATOM 1428 O O . LEU A 1 181 ? 3.084 -11.065 16.482 1.00 42.25 181 LEU A O 1
ATOM 1432 N N . PRO A 1 182 ? 4.158 -13.027 16.726 1.00 39.91 182 PRO A N 1
ATOM 1433 C CA . PRO A 1 182 ? 3.140 -13.670 17.572 1.00 39.91 182 PRO A CA 1
ATOM 1434 C C . PRO A 1 182 ? 2.871 -12.989 18.930 1.00 39.91 182 PRO A C 1
ATOM 1436 O O . PRO A 1 182 ? 2.127 -13.530 19.742 1.00 39.91 182 PRO A O 1
ATOM 1439 N N . ASN A 1 183 ? 3.461 -11.818 19.190 1.00 42.44 183 ASN A N 1
ATOM 1440 C CA . ASN A 1 183 ? 3.345 -11.071 20.443 1.00 42.44 183 ASN A CA 1
ATOM 1441 C C . ASN A 1 183 ? 2.698 -9.687 20.239 1.00 42.44 183 ASN A C 1
ATOM 1443 O O . ASN A 1 183 ? 3.123 -8.685 20.809 1.00 42.44 183 ASN A O 1
ATOM 1447 N N . ARG A 1 184 ? 1.682 -9.632 19.372 1.00 52.84 184 ARG A N 1
ATOM 1448 C CA . ARG A 1 184 ? 0.773 -8.489 19.232 1.00 52.84 184 ARG A CA 1
ATOM 1449 C C . ARG A 1 184 ? -0.023 -8.345 20.535 1.00 52.84 184 ARG A C 1
ATOM 1451 O O . ARG A 1 184 ? -0.564 -9.341 21.018 1.00 52.84 184 ARG A O 1
ATOM 1458 N N . GLU A 1 185 ? -0.148 -7.133 21.078 1.00 56.78 185 GLU A N 1
ATOM 1459 C CA . GLU A 1 185 ? -1.135 -6.875 22.135 1.00 56.78 185 GLU A CA 1
ATOM 1460 C C . GLU A 1 185 ? -2.522 -7.303 21.624 1.00 56.78 185 GLU A C 1
ATOM 1462 O O . GLU A 1 185 ? -2.968 -6.891 20.544 1.00 56.78 185 GLU A O 1
ATOM 1467 N N . LYS A 1 186 ? -3.187 -8.206 22.355 1.00 56.50 186 LYS A N 1
ATOM 1468 C CA . LYS A 1 186 ? -4.485 -8.743 21.934 1.00 56.50 186 LYS A CA 1
ATOM 1469 C C . LYS A 1 186 ? -5.509 -7.610 21.873 1.00 56.50 186 LYS A C 1
ATOM 1471 O O . LYS A 1 186 ? -5.629 -6.825 22.802 1.00 56.50 186 LYS A O 1
ATOM 1476 N N . GLY A 1 187 ? -6.270 -7.558 20.781 1.00 64.25 187 GLY A N 1
ATOM 1477 C CA . GLY A 1 187 ? -7.329 -6.562 20.588 1.00 64.25 187 GLY A CA 1
ATOM 1478 C C . GLY A 1 187 ? -6.901 -5.263 19.896 1.00 64.25 187 GLY A C 1
ATOM 1479 O O . GLY A 1 187 ? -7.760 -4.418 19.656 1.00 64.25 187 GLY A O 1
ATOM 1480 N N . VAL A 1 188 ? -5.629 -5.091 19.508 1.00 79.38 188 VAL A N 1
ATOM 1481 C CA . VAL A 1 188 ? -5.241 -3.936 18.678 1.00 79.38 188 VAL A CA 1
ATOM 1482 C C . VAL A 1 188 ? -5.792 -4.093 17.257 1.00 79.38 188 VAL A C 1
ATOM 1484 O O . VAL A 1 188 ? -5.452 -5.033 16.530 1.00 79.38 188 VAL A O 1
ATOM 1487 N N . LEU A 1 189 ? -6.633 -3.142 16.854 1.00 88.19 189 LEU A N 1
ATOM 1488 C CA . LEU A 1 189 ? -7.285 -3.088 15.551 1.00 88.19 189 LEU A CA 1
ATOM 1489 C C . LEU A 1 189 ? -6.887 -1.796 14.835 1.00 88.19 189 LEU A C 1
ATOM 1491 O O . LEU A 1 189 ? -7.212 -0.712 15.314 1.00 88.19 189 LEU A O 1
ATOM 1495 N N . TYR A 1 190 ? -6.192 -1.913 13.704 1.00 90.56 190 TYR A N 1
ATOM 1496 C CA . TYR A 1 190 ? -5.718 -0.761 12.938 1.00 90.56 190 TYR A CA 1
ATOM 1497 C C . TYR A 1 190 ? -6.773 -0.290 11.944 1.00 90.56 190 TYR A C 1
ATOM 1499 O O . TYR A 1 190 ? -7.313 -1.087 11.172 1.00 90.56 190 TYR A O 1
ATOM 1507 N N . ARG A 1 191 ? -6.987 1.023 11.921 1.00 93.31 191 ARG A N 1
ATOM 1508 C CA . ARG A 1 191 ? -7.624 1.781 10.844 1.00 93.31 191 ARG A CA 1
ATOM 1509 C C . ARG A 1 191 ? -6.555 2.352 9.910 1.00 93.31 191 ARG A C 1
ATOM 1511 O O . ARG A 1 191 ? -5.500 2.766 10.389 1.00 93.31 191 ARG A O 1
ATOM 1518 N N . ASN A 1 192 ? -6.823 2.384 8.605 1.00 94.62 192 ASN A N 1
ATOM 1519 C CA . ASN A 1 192 ? -5.962 3.059 7.627 1.00 94.62 192 ASN A CA 1
ATOM 1520 C C . ASN A 1 192 ? -6.140 4.594 7.652 1.00 94.62 192 ASN A C 1
ATOM 1522 O O . ASN A 1 192 ? -6.895 5.127 8.464 1.00 94.62 192 ASN A O 1
ATOM 1526 N N . ASP A 1 193 ? -5.493 5.299 6.717 1.00 93.75 193 ASP A N 1
ATOM 1527 C CA . ASP A 1 193 ? -5.609 6.754 6.506 1.00 93.75 193 ASP A CA 1
ATOM 1528 C C . ASP A 1 193 ? -7.038 7.239 6.177 1.00 93.75 193 ASP A C 1
ATOM 1530 O O . ASP A 1 193 ? -7.329 8.429 6.278 1.00 93.75 193 ASP A O 1
ATOM 1534 N N . GLU A 1 194 ? -7.946 6.330 5.808 1.00 93.81 194 GLU A N 1
ATOM 1535 C CA . GLU A 1 194 ? -9.371 6.605 5.581 1.00 93.81 194 GLU A CA 1
ATOM 1536 C C . GLU A 1 194 ? -10.222 6.426 6.855 1.00 93.81 194 GLU A C 1
ATOM 1538 O O . GLU A 1 194 ? -11.435 6.631 6.822 1.00 93.81 194 GLU A O 1
ATOM 1543 N N . GLY A 1 195 ? -9.618 6.004 7.973 1.00 92.62 195 GLY A N 1
ATOM 1544 C CA . GLY A 1 195 ? -10.326 5.601 9.191 1.00 92.62 195 GLY A CA 1
ATOM 1545 C C . GLY A 1 195 ? -10.999 4.224 9.094 1.00 92.62 195 GLY A C 1
ATOM 1546 O O . GLY A 1 195 ? -11.750 3.845 9.995 1.00 92.62 195 GLY A O 1
ATOM 1547 N N . LEU A 1 196 ? -10.746 3.466 8.022 1.00 94.12 196 LEU A N 1
ATOM 1548 C CA . LEU A 1 196 ? -11.403 2.194 7.725 1.00 94.12 196 LEU A CA 1
ATOM 1549 C C . LEU A 1 196 ? -10.558 1.000 8.173 1.00 94.12 196 LEU A C 1
ATOM 1551 O O . LEU A 1 196 ? -9.330 1.007 8.095 1.00 94.12 196 LEU A O 1
ATOM 15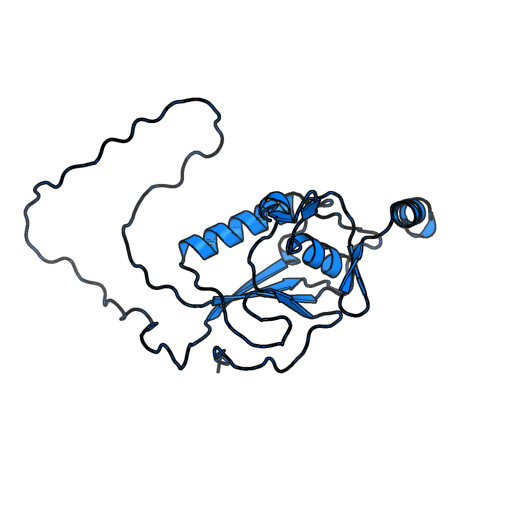55 N N . VAL A 1 197 ? -11.238 -0.052 8.625 1.00 92.75 197 VAL A N 1
ATOM 1556 C CA . VAL A 1 197 ? -10.619 -1.312 9.048 1.00 92.75 197 VAL A CA 1
ATOM 1557 C C . VAL A 1 197 ? -10.708 -2.324 7.912 1.00 92.75 197 VAL A C 1
ATOM 1559 O O . VAL A 1 197 ? -11.799 -2.609 7.413 1.00 92.75 197 VAL A O 1
ATOM 1562 N N . TYR A 1 198 ? -9.572 -2.911 7.549 1.00 93.81 198 TYR A N 1
ATOM 1563 C CA . TYR A 1 198 ? -9.470 -3.995 6.576 1.00 93.81 198 TYR A CA 1
ATOM 1564 C C . TYR A 1 198 ? -8.886 -5.253 7.215 1.00 93.81 198 TYR A C 1
ATOM 1566 O O . TYR A 1 198 ? -8.091 -5.173 8.150 1.00 93.81 198 TYR A O 1
ATOM 1574 N N . PHE A 1 199 ? -9.258 -6.404 6.660 1.00 90.88 199 PHE A N 1
ATOM 1575 C CA . PHE A 1 199 ? -8.692 -7.722 6.939 1.00 90.88 199 PHE A CA 1
ATOM 1576 C C . PHE A 1 199 ? -8.358 -8.421 5.624 1.00 90.88 199 PHE A C 1
ATOM 1578 O O . PHE A 1 199 ? -9.034 -8.215 4.611 1.00 90.88 199 PHE A O 1
ATOM 1585 N N . ARG A 1 200 ? -7.342 -9.280 5.636 1.00 88.44 200 ARG A N 1
ATOM 1586 C CA . ARG A 1 200 ? -7.054 -10.183 4.524 1.00 88.44 200 ARG A CA 1
ATOM 1587 C C . ARG A 1 200 ? -7.921 -11.440 4.644 1.00 88.44 200 ARG A C 1
ATOM 1589 O O . ARG A 1 200 ? -8.035 -12.006 5.729 1.00 88.44 200 ARG A O 1
ATOM 1596 N N . ARG A 1 201 ? -8.589 -11.840 3.560 1.00 87.06 201 ARG A N 1
ATOM 1597 C CA . ARG A 1 201 ? -9.359 -13.091 3.507 1.00 87.06 201 ARG A CA 1
ATOM 1598 C C . ARG A 1 201 ? -9.500 -13.606 2.080 1.00 87.06 201 ARG A C 1
ATOM 1600 O O . ARG A 1 201 ? -9.976 -12.882 1.202 1.00 87.06 201 ARG A O 1
ATOM 1607 N N . HIS A 1 202 ? -9.173 -14.878 1.882 1.00 86.44 202 HIS A N 1
ATOM 1608 C CA . HIS A 1 202 ? -9.148 -15.574 0.597 1.00 86.44 202 HIS A CA 1
ATOM 1609 C C . HIS A 1 202 ? -8.347 -14.795 -0.461 1.00 86.44 202 HIS A C 1
ATOM 1611 O O . HIS A 1 202 ? -8.803 -14.620 -1.589 1.00 86.44 202 HIS A O 1
ATOM 1617 N N . GLY A 1 203 ? -7.185 -14.256 -0.064 1.00 83.31 203 GLY A N 1
ATOM 1618 C CA . GLY A 1 203 ? -6.308 -13.477 -0.946 1.00 83.31 203 GLY A CA 1
ATOM 1619 C C . GLY A 1 203 ? -6.844 -12.095 -1.335 1.00 83.31 203 GLY A C 1
ATOM 1620 O O . GLY A 1 203 ? -6.369 -11.501 -2.292 1.00 83.31 203 GLY A O 1
ATOM 1621 N N 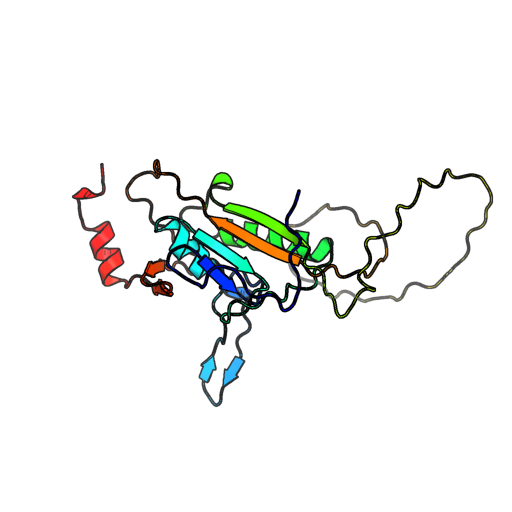. SER A 1 204 ? -7.838 -11.565 -0.618 1.00 87.56 204 SER A N 1
ATOM 1622 C CA . SER A 1 204 ? -8.476 -10.288 -0.943 1.00 87.56 204 SER A CA 1
ATOM 1623 C C . SER A 1 204 ? -8.656 -9.418 0.301 1.00 87.56 204 SER A C 1
ATOM 1625 O O . SER A 1 204 ? -8.972 -9.915 1.383 1.00 87.56 204 SER A O 1
ATOM 1627 N N . ASN A 1 205 ? -8.486 -8.104 0.150 1.00 90.50 205 ASN A N 1
ATOM 1628 C CA . ASN A 1 205 ? -8.742 -7.138 1.218 1.00 90.50 205 ASN A CA 1
ATOM 1629 C C . ASN A 1 205 ? -10.258 -6.974 1.410 1.00 90.50 205 ASN A C 1
ATOM 1631 O O . ASN A 1 205 ? -10.966 -6.564 0.487 1.00 90.50 205 ASN A O 1
ATOM 1635 N N . LYS A 1 206 ? -10.768 -7.275 2.606 1.00 91.19 206 LYS A N 1
ATOM 1636 C CA . LYS A 1 206 ? -12.174 -7.088 2.987 1.00 91.19 206 LYS A CA 1
ATOM 1637 C C . LYS A 1 206 ? -12.278 -5.988 4.037 1.00 91.19 206 LYS A C 1
ATOM 1639 O O . LYS A 1 206 ? -11.634 -6.065 5.079 1.00 91.19 206 LYS A O 1
ATOM 1644 N N . MET A 1 207 ? -13.088 -4.971 3.756 1.00 91.69 207 MET A N 1
ATOM 1645 C CA . MET A 1 207 ? -13.442 -3.942 4.734 1.00 91.69 207 MET A CA 1
ATOM 1646 C C . MET A 1 207 ? -14.357 -4.553 5.802 1.00 91.69 207 MET A C 1
ATOM 1648 O O . MET A 1 207 ? -15.308 -5.255 5.458 1.00 91.69 207 MET A O 1
ATOM 1652 N N . MET A 1 208 ? -14.097 -4.270 7.077 1.00 88.25 208 MET A N 1
ATOM 1653 C CA . MET A 1 208 ? -14.994 -4.627 8.175 1.00 88.25 208 MET A CA 1
ATOM 1654 C C . MET A 1 208 ? -16.220 -3.693 8.168 1.00 88.25 208 MET A C 1
ATOM 1656 O O . MET A 1 208 ? -16.045 -2.473 8.235 1.00 88.25 208 MET A O 1
ATOM 1660 N N . PRO A 1 209 ? -17.457 -4.218 8.100 1.00 85.38 209 PRO A N 1
ATOM 1661 C CA . PRO A 1 209 ? -18.667 -3.414 8.247 1.00 85.38 209 PRO A CA 1
ATOM 1662 C C . PRO A 1 209 ? -18.746 -2.722 9.613 1.00 85.38 209 PRO A C 1
ATOM 1664 O O . PRO A 1 209 ? -18.254 -3.236 10.618 1.00 85.38 209 PRO A O 1
ATOM 1667 N N . LEU A 1 210 ? -19.445 -1.583 9.680 1.00 77.50 210 LEU A N 1
ATOM 1668 C CA . LEU A 1 210 ? -19.633 -0.846 10.936 1.00 77.50 210 LEU A CA 1
ATOM 1669 C C . LEU A 1 210 ? -20.347 -1.686 12.013 1.00 77.50 210 LEU A C 1
ATOM 1671 O O . LEU A 1 210 ? -20.025 -1.549 13.189 1.00 77.50 210 LEU A O 1
ATOM 1675 N N . SER A 1 211 ? -21.267 -2.579 11.629 1.00 79.44 211 SER A N 1
ATOM 1676 C CA . SER A 1 211 ? -21.914 -3.539 12.540 1.00 79.44 211 SER A CA 1
ATOM 1677 C C . SER A 1 211 ? -20.901 -4.412 13.276 1.00 79.44 211 SER A C 1
ATOM 1679 O O . SER A 1 211 ? -20.987 -4.590 14.488 1.00 79.44 211 SER A O 1
ATOM 1681 N N . ASP A 1 212 ? -19.920 -4.918 12.538 1.00 80.94 212 ASP A N 1
ATOM 1682 C CA . ASP A 1 212 ? -18.959 -5.913 13.002 1.00 80.94 212 ASP A CA 1
ATOM 1683 C C . ASP A 1 212 ? -17.871 -5.226 13.839 1.00 80.94 212 ASP A C 1
ATOM 1685 O O . ASP A 1 212 ? -17.433 -5.755 14.860 1.00 80.94 212 ASP A O 1
ATOM 1689 N N . LEU A 1 213 ? -17.520 -3.990 13.468 1.00 78.56 213 LEU A N 1
ATOM 1690 C CA . LEU A 1 213 ? -16.667 -3.099 14.251 1.00 78.56 213 LEU A CA 1
ATOM 1691 C C . LEU A 1 213 ? -17.317 -2.721 15.595 1.00 78.56 213 LEU A C 1
ATOM 1693 O O . LEU A 1 213 ? -16.669 -2.782 16.640 1.00 78.56 213 LEU A O 1
ATOM 1697 N N . LEU A 1 214 ? -18.608 -2.369 15.591 1.00 77.12 214 LEU A N 1
ATOM 1698 C CA . LEU A 1 214 ? -19.368 -2.097 16.815 1.00 77.12 214 LEU A CA 1
ATOM 1699 C C . LEU A 1 214 ? -19.486 -3.351 17.687 1.00 77.12 214 LEU A C 1
ATOM 1701 O O . LEU A 1 214 ? -19.301 -3.256 18.900 1.00 77.12 214 LEU A O 1
ATOM 1705 N N . ALA A 1 215 ? -19.733 -4.521 17.090 1.00 77.00 215 ALA A N 1
ATOM 1706 C CA . ALA A 1 215 ? -19.748 -5.792 17.807 1.00 77.00 215 ALA A CA 1
ATOM 1707 C C . ALA A 1 215 ? -18.392 -6.071 18.478 1.00 77.00 215 ALA A C 1
ATOM 1709 O O . ALA A 1 215 ? -18.365 -6.348 19.676 1.00 77.00 215 ALA A O 1
ATOM 1710 N N . HIS A 1 216 ? -17.279 -5.894 17.755 1.00 70.69 216 HIS A N 1
ATOM 1711 C CA . HIS A 1 216 ? -15.917 -6.064 18.270 1.00 70.69 216 HIS A CA 1
ATOM 1712 C C . HIS A 1 216 ? -15.646 -5.199 19.515 1.00 70.69 216 HIS A C 1
ATOM 1714 O O . HIS A 1 216 ? -15.192 -5.715 20.539 1.00 70.69 216 HIS A O 1
ATOM 1720 N N . TYR A 1 217 ? -16.003 -3.909 19.478 1.00 71.88 217 TYR A N 1
ATOM 1721 C CA . TYR A 1 217 ? -15.867 -3.006 20.632 1.00 71.88 217 TYR A CA 1
ATOM 1722 C C . TYR A 1 217 ? -16.862 -3.273 21.774 1.00 71.88 217 TYR A C 1
ATOM 1724 O O . TYR A 1 217 ? -16.595 -2.884 22.919 1.00 71.88 217 TYR A O 1
ATOM 1732 N N . SER A 1 218 ? -17.988 -3.926 21.475 1.00 67.75 218 SER A N 1
ATOM 1733 C CA . SER A 1 218 ? -19.044 -4.257 22.442 1.00 67.75 218 SER A CA 1
ATOM 1734 C C . SER A 1 218 ? -18.821 -5.596 23.149 1.00 67.75 218 SER A C 1
ATOM 1736 O O . SER A 1 218 ? -19.336 -5.783 24.249 1.00 67.75 218 SER A O 1
ATOM 1738 N N . THR A 1 219 ? -18.049 -6.525 22.572 1.00 58.31 219 THR A N 1
ATOM 1739 C CA . THR A 1 219 ? -17.699 -7.800 23.220 1.00 58.31 219 THR A CA 1
ATOM 1740 C C . THR A 1 219 ? -16.782 -7.591 24.437 1.00 58.31 219 THR A C 1
ATOM 1742 O O . THR A 1 219 ? -15.621 -7.216 24.261 1.00 58.31 219 THR A O 1
ATOM 1745 N N . PRO A 1 220 ? -17.214 -7.905 25.680 1.00 52.03 220 PRO A N 1
ATOM 1746 C CA . PRO A 1 220 ? -16.406 -7.647 26.882 1.00 52.03 220 PRO A CA 1
ATOM 1747 C C . PRO A 1 220 ? -15.134 -8.503 26.991 1.00 52.03 220 PRO A C 1
ATOM 1749 O O . PRO A 1 220 ? -14.226 -8.175 27.750 1.00 52.03 220 PRO A O 1
ATOM 1752 N N . TYR A 1 221 ? -15.063 -9.607 26.244 1.00 46.69 221 TYR A N 1
ATOM 1753 C CA . TYR A 1 221 ? -14.032 -10.643 26.373 1.00 46.69 221 TY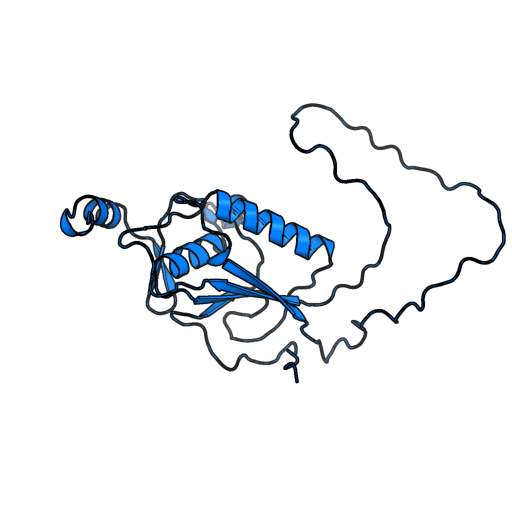R A CA 1
ATOM 1754 C C . TYR A 1 221 ? -12.682 -10.321 25.711 1.00 46.69 221 TYR A C 1
ATOM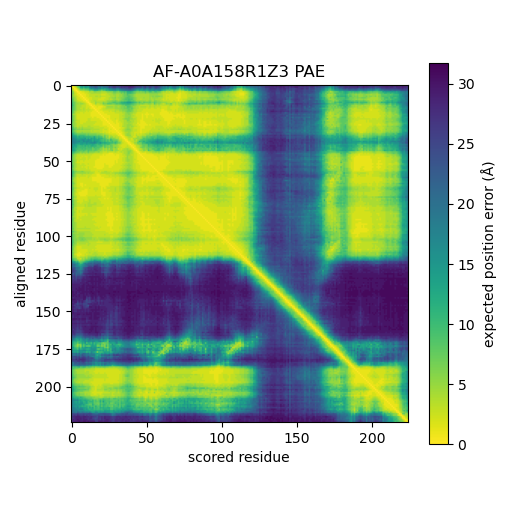 1756 O O . TYR A 1 221 ? -11.734 -11.077 25.906 1.00 46.69 221 TYR A O 1
ATOM 1764 N N . LEU A 1 222 ? -12.570 -9.211 24.972 1.00 43.09 222 LEU A N 1
ATOM 1765 C CA . LEU A 1 222 ? -11.305 -8.736 24.388 1.00 43.09 222 LEU A CA 1
ATOM 1766 C C . LEU A 1 222 ? -10.654 -7.588 25.186 1.00 43.09 222 LEU A C 1
ATOM 1768 O O . LEU A 1 222 ? -9.640 -7.050 24.759 1.00 43.09 222 LEU A O 1
ATOM 1772 N N . ARG A 1 223 ? -11.207 -7.223 26.353 1.00 39.09 223 ARG A N 1
ATOM 1773 C CA . ARG A 1 223 ? -10.607 -6.262 27.298 1.00 39.09 223 ARG A CA 1
ATOM 1774 C C . ARG A 1 223 ? -9.931 -6.977 28.478 1.00 39.09 223 ARG A C 1
ATOM 1776 O O . ARG A 1 223 ? -10.409 -6.858 29.609 1.00 39.09 223 ARG A O 1
ATOM 1783 N N . ARG A 1 224 ? -8.865 -7.741 28.221 1.00 33.72 224 ARG A N 1
ATOM 1784 C CA . ARG A 1 224 ? -7.963 -8.316 29.241 1.00 33.72 224 ARG A CA 1
ATOM 1785 C C . ARG A 1 224 ? -6.551 -8.490 28.704 1.00 33.72 224 ARG A C 1
ATOM 1787 O O . ARG A 1 224 ? -6.442 -9.057 27.595 1.00 33.72 224 ARG A O 1
#

Mean predicted aligned error: 14.06 Å